Protein AF-A0A0N4YDN3-F1 (afdb_monomer)

Radius of gyration: 25.02 Å; Cα contacts (8 Å, |Δi|>4): 137; chains: 1; bounding box: 64×32×66 Å

pLDDT: mean 78.31, std 15.16, range [30.28, 91.5]

Structure (mmCIF, N/CA/C/O backbone):
data_AF-A0A0N4YDN3-F1
#
_entry.id   AF-A0A0N4YDN3-F1
#
loop_
_atom_site.group_PDB
_atom_site.id
_atom_site.type_symbol
_atom_site.label_atom_id
_atom_site.label_alt_id
_atom_site.label_comp_id
_atom_site.label_asym_id
_atom_site.label_entity_id
_atom_site.label_seq_id
_atom_site.pdbx_PDB_ins_code
_atom_site.Cartn_x
_atom_site.Cartn_y
_atom_site.Cartn_z
_atom_site.occupancy
_atom_site.B_iso_or_equiv
_atom_site.auth_seq_id
_atom_site.auth_comp_id
_atom_site.auth_asym_id
_atom_site.auth_atom_id
_atom_site.pdbx_PDB_model_num
ATOM 1 N N . MET A 1 1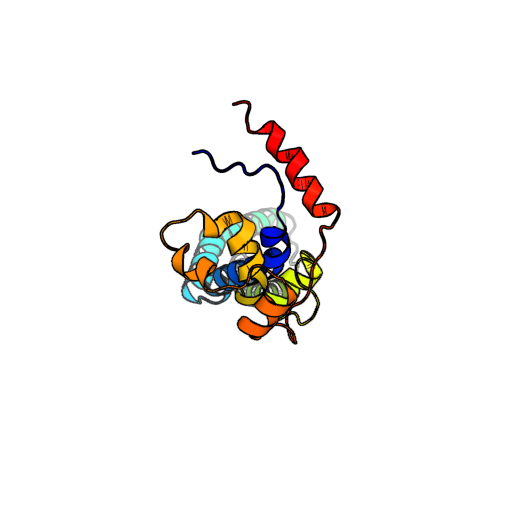 ? -32.026 4.226 1.107 1.00 32.31 1 MET A N 1
ATOM 2 C CA . MET A 1 1 ? -31.581 5.233 2.093 1.00 32.31 1 MET A CA 1
ATOM 3 C C . MET A 1 1 ? -30.186 5.659 1.672 1.00 32.31 1 MET A C 1
ATOM 5 O O . MET A 1 1 ? -29.369 4.766 1.479 1.00 32.31 1 MET A O 1
ATOM 9 N N . PRO A 1 2 ? -29.947 6.945 1.377 1.00 30.28 2 PRO A N 1
ATOM 10 C CA . PRO A 1 2 ? -28.682 7.385 0.807 1.00 30.28 2 PRO A CA 1
ATOM 11 C C . PRO A 1 2 ? -27.597 7.346 1.888 1.00 30.28 2 PRO A C 1
ATOM 13 O O . PRO A 1 2 ? -27.812 7.818 3.004 1.00 30.28 2 PRO A O 1
ATOM 16 N N . PHE A 1 3 ? -26.447 6.757 1.561 1.00 34.41 3 PHE A N 1
ATOM 17 C CA . PHE A 1 3 ? -25.231 6.855 2.361 1.00 34.41 3 PHE A CA 1
ATOM 18 C C . PHE A 1 3 ? -24.834 8.333 2.442 1.00 34.41 3 PHE A C 1
ATOM 20 O O . PHE A 1 3 ? -24.405 8.920 1.453 1.00 34.41 3 PHE A O 1
ATOM 27 N N . SER A 1 4 ? -25.009 8.956 3.605 1.00 31.89 4 SER A N 1
ATOM 28 C CA . SER A 1 4 ? -24.534 10.318 3.837 1.00 31.89 4 SER A CA 1
ATOM 29 C C . SER A 1 4 ? -23.037 10.276 4.129 1.00 31.89 4 SER A C 1
ATOM 31 O O . SER A 1 4 ? -22.624 10.177 5.282 1.00 31.89 4 SER A O 1
ATOM 33 N N . ALA A 1 5 ? -22.218 10.367 3.084 1.00 40.25 5 ALA A N 1
ATOM 34 C CA . ALA A 1 5 ? -20.777 10.603 3.168 1.00 40.25 5 ALA A CA 1
ATOM 35 C C . ALA A 1 5 ? -20.461 12.056 3.606 1.00 40.25 5 ALA A C 1
ATOM 37 O O . ALA A 1 5 ? -19.758 12.776 2.904 1.00 40.25 5 ALA A O 1
ATOM 38 N N . LYS A 1 6 ? -21.034 12.531 4.726 1.00 46.09 6 LYS A N 1
ATOM 39 C CA . LYS A 1 6 ? -20.947 13.948 5.159 1.00 46.09 6 LYS A CA 1
ATOM 40 C C . LYS A 1 6 ? -20.355 14.188 6.552 1.00 46.09 6 LYS A C 1
ATOM 42 O O . LYS A 1 6 ? -20.513 15.270 7.097 1.00 46.09 6 LYS A O 1
ATOM 47 N N . ASN A 1 7 ? -19.659 13.216 7.129 1.00 55.69 7 ASN A N 1
ATOM 48 C CA . ASN A 1 7 ? -18.772 13.462 8.266 1.00 55.69 7 ASN A CA 1
ATOM 49 C C . ASN A 1 7 ? -17.743 12.338 8.323 1.00 55.69 7 ASN A C 1
ATOM 51 O O . ASN A 1 7 ? -18.133 11.169 8.338 1.00 55.69 7 ASN A O 1
ATOM 55 N N . ILE A 1 8 ? -16.452 12.658 8.355 1.00 61.00 8 ILE A N 1
ATOM 56 C CA . ILE A 1 8 ? -15.435 11.650 8.682 1.00 61.00 8 ILE A CA 1
ATOM 57 C C . ILE A 1 8 ? -15.705 11.143 10.101 1.00 61.00 8 ILE A C 1
ATOM 59 O O . ILE A 1 8 ? -15.669 11.915 11.062 1.00 61.00 8 ILE A O 1
ATOM 63 N N . THR A 1 9 ? -16.021 9.852 10.197 1.00 79.31 9 THR A N 1
ATOM 64 C CA . THR A 1 9 ? -16.421 9.179 11.434 1.00 79.31 9 THR A CA 1
ATOM 65 C C . THR A 1 9 ? -15.213 8.553 12.144 1.00 79.31 9 THR A C 1
ATOM 67 O O . THR A 1 9 ? -14.147 8.390 11.534 1.00 79.31 9 THR A O 1
ATOM 70 N N . ASP A 1 10 ? -15.345 8.191 13.423 1.00 82.94 10 ASP A N 1
ATOM 71 C CA . ASP A 1 10 ? -14.230 7.625 14.196 1.00 82.94 10 ASP A CA 1
ATOM 72 C C . ASP A 1 10 ? -13.772 6.277 13.611 1.00 82.94 10 ASP A C 1
ATOM 74 O O . ASP A 1 10 ? -12.580 5.955 13.634 1.00 82.94 10 ASP A O 1
ATOM 78 N N . ALA A 1 11 ? -14.681 5.518 12.988 1.00 82.94 11 ALA A N 1
ATOM 79 C CA . ALA A 1 11 ? -14.355 4.298 12.257 1.00 82.94 11 ALA A CA 1
ATOM 80 C C . ALA A 1 11 ? -13.450 4.564 11.048 1.00 82.94 11 ALA A C 1
ATOM 82 O O . ALA A 1 11 ? -12.515 3.800 10.810 1.00 82.94 11 ALA A O 1
ATOM 83 N N . VAL A 1 12 ? -13.686 5.646 10.296 1.00 83.75 12 VAL A N 1
ATOM 84 C CA . VAL A 1 12 ? -12.855 6.012 9.135 1.00 83.75 12 VAL A CA 1
ATOM 85 C C . VAL A 1 12 ? -11.452 6.411 9.586 1.00 83.75 12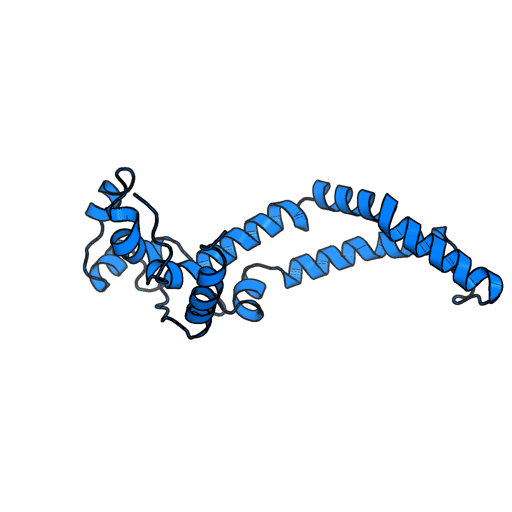 VAL A C 1
ATOM 87 O O . VAL A 1 12 ? -10.471 5.934 9.015 1.00 83.75 12 VAL A O 1
ATOM 90 N N . VAL A 1 13 ? -11.348 7.223 10.643 1.00 86.81 13 VAL A N 1
ATOM 91 C CA . VAL A 1 13 ? -10.051 7.619 11.219 1.00 86.81 13 VAL A CA 1
ATOM 92 C C . VAL A 1 13 ? -9.298 6.400 11.753 1.00 86.81 13 VAL A C 1
ATOM 94 O O . VAL A 1 13 ? -8.093 6.279 11.551 1.00 86.81 13 VAL A O 1
ATOM 97 N N . CYS A 1 14 ? -9.993 5.462 12.396 1.00 87.31 14 CYS A N 1
ATOM 98 C CA . CYS A 1 14 ? -9.371 4.230 12.870 1.00 87.31 14 CYS A CA 1
ATOM 99 C C . CYS A 1 14 ? -8.880 3.349 11.703 1.00 87.31 14 CYS A C 1
ATOM 101 O O . CYS A 1 14 ? -7.782 2.788 11.753 1.00 87.31 14 CYS A O 1
ATOM 103 N N . LEU A 1 15 ? -9.663 3.246 10.625 1.00 89.19 15 LEU A N 1
ATOM 104 C CA . LEU A 1 15 ? -9.372 2.359 9.500 1.00 89.19 15 LEU A CA 1
ATOM 105 C C . LEU A 1 15 ? -8.342 2.888 8.503 1.00 89.19 15 LEU A C 1
ATOM 107 O O . LEU A 1 15 ? -7.880 2.089 7.690 1.00 89.19 15 LEU A O 1
ATOM 111 N N . GLU A 1 16 ? -7.960 4.167 8.544 1.00 88.81 16 GLU A N 1
ATOM 112 C CA . GLU A 1 16 ? -7.105 4.797 7.521 1.00 88.81 16 GLU A CA 1
ATOM 113 C C . GLU A 1 16 ? -5.838 3.976 7.206 1.00 88.81 16 GLU A C 1
ATOM 115 O O . GLU A 1 16 ? -5.507 3.734 6.043 1.00 88.81 16 GLU A O 1
ATOM 120 N N . CYS A 1 17 ? -5.173 3.452 8.242 1.00 89.12 17 CYS A N 1
ATOM 121 C CA . CYS A 1 17 ? -3.961 2.656 8.074 1.00 89.12 17 CYS A CA 1
ATOM 122 C C . CYS A 1 17 ? -4.261 1.266 7.512 1.00 89.12 17 CYS A C 1
ATOM 124 O O . CYS A 1 17 ? -3.584 0.819 6.588 1.00 89.12 17 CYS A O 1
ATOM 126 N N . THR A 1 18 ? -5.309 0.605 8.015 1.00 90.12 18 THR A N 1
ATOM 127 C CA . THR A 1 18 ? -5.763 -0.694 7.497 1.00 90.12 18 THR A CA 1
ATOM 128 C C . THR A 1 18 ? -6.113 -0.584 6.019 1.00 90.12 18 THR A C 1
ATOM 130 O O . THR A 1 18 ? -5.609 -1.357 5.209 1.00 90.12 18 THR A O 1
ATOM 133 N N . ALA A 1 19 ? -6.903 0.424 5.649 1.00 89.12 19 ALA A N 1
ATOM 134 C CA . ALA A 1 19 ? -7.298 0.677 4.273 1.00 89.12 19 ALA A CA 1
ATOM 135 C C . ALA A 1 19 ? -6.080 0.949 3.379 1.00 89.12 19 ALA A C 1
ATOM 137 O O . ALA A 1 19 ? -5.937 0.307 2.339 1.00 89.12 19 ALA A O 1
ATOM 138 N N . CYS A 1 20 ? -5.167 1.831 3.801 1.00 90.00 20 CYS A N 1
ATOM 139 C CA . CYS A 1 20 ? -3.954 2.122 3.037 1.00 90.00 20 CYS A CA 1
ATOM 140 C C . CYS A 1 20 ? -3.092 0.875 2.824 1.00 90.00 20 CYS A C 1
ATOM 142 O O . CYS A 1 20 ? -2.680 0.588 1.696 1.00 90.00 20 CYS A O 1
ATOM 144 N N . MET A 1 21 ? -2.850 0.111 3.890 1.00 89.31 21 MET A N 1
ATOM 145 C CA . MET A 1 21 ? -2.028 -1.094 3.838 1.00 89.31 21 MET A CA 1
ATOM 146 C C . MET A 1 21 ? -2.660 -2.161 2.946 1.00 89.31 21 MET A C 1
ATOM 148 O O . MET A 1 21 ? -1.963 -2.759 2.129 1.00 89.31 21 MET A O 1
ATOM 152 N N . THR A 1 22 ? -3.973 -2.379 3.041 1.00 88.00 22 THR A N 1
ATOM 153 C CA . THR A 1 22 ? -4.689 -3.331 2.181 1.00 88.00 22 THR A CA 1
ATOM 154 C C . THR A 1 22 ? -4.655 -2.904 0.716 1.00 88.00 22 THR A C 1
ATOM 156 O O . THR A 1 22 ? -4.276 -3.709 -0.133 1.00 88.00 22 THR A O 1
ATOM 159 N N . VAL A 1 23 ? -4.994 -1.650 0.404 1.00 86.38 23 VAL A N 1
ATOM 160 C CA . VAL A 1 23 ? -5.007 -1.149 -0.982 1.00 86.38 23 VAL A CA 1
ATOM 161 C C . VAL A 1 23 ? -3.610 -1.204 -1.593 1.00 86.38 23 VAL A C 1
ATOM 163 O O . VAL A 1 23 ? -3.440 -1.714 -2.699 1.00 86.38 23 VAL A O 1
ATOM 166 N N . THR A 1 24 ? -2.594 -0.746 -0.860 1.00 85.69 24 THR A N 1
ATOM 167 C CA . THR A 1 24 ? -1.213 -0.746 -1.358 1.00 85.69 24 THR A CA 1
ATOM 168 C C . THR A 1 24 ? -0.699 -2.172 -1.549 1.00 85.69 24 THR A C 1
ATOM 170 O O . THR A 1 24 ? -0.068 -2.448 -2.564 1.00 85.69 24 THR A O 1
ATOM 173 N N . ASN A 1 25 ? -1.034 -3.109 -0.652 1.00 86.25 25 ASN A N 1
ATOM 174 C CA . ASN A 1 25 ? -0.714 -4.530 -0.834 1.00 86.25 25 ASN A CA 1
ATOM 175 C C . ASN A 1 25 ? -1.348 -5.109 -2.105 1.00 86.25 25 ASN A C 1
ATOM 177 O O . ASN A 1 25 ? -0.678 -5.814 -2.857 1.00 86.25 25 ASN A O 1
ATOM 181 N N . VAL A 1 26 ? -2.620 -4.800 -2.375 1.00 84.44 26 VAL A N 1
ATOM 182 C CA . VAL A 1 26 ? -3.296 -5.255 -3.601 1.00 84.44 26 VAL A CA 1
ATOM 183 C C . VAL A 1 26 ? -2.603 -4.697 -4.842 1.00 84.44 26 VAL A C 1
ATOM 185 O O . VAL A 1 26 ? -2.368 -5.446 -5.786 1.00 84.44 26 VAL A O 1
ATOM 188 N N . ILE A 1 27 ? -2.220 -3.417 -4.838 1.00 81.38 27 ILE A N 1
ATOM 189 C CA . ILE A 1 27 ? -1.481 -2.802 -5.951 1.00 81.38 27 ILE A CA 1
ATOM 190 C C . ILE A 1 27 ? -0.113 -3.469 -6.130 1.00 81.38 27 ILE A C 1
ATOM 192 O O . ILE A 1 27 ? 0.274 -3.790 -7.255 1.00 81.38 27 ILE A O 1
ATOM 196 N N . GLN A 1 28 ? 0.615 -3.718 -5.038 1.00 81.12 28 GLN A N 1
ATOM 197 C CA . GLN A 1 28 ? 1.901 -4.407 -5.112 1.00 81.12 28 GLN A CA 1
ATOM 198 C C . GLN A 1 28 ? 1.757 -5.798 -5.729 1.00 81.12 28 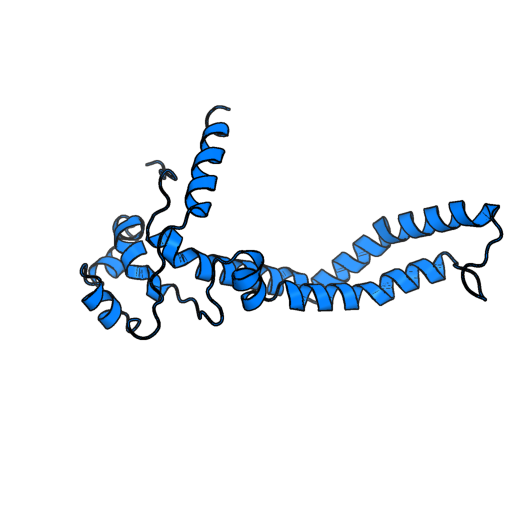GLN A C 1
ATOM 200 O O . GLN A 1 28 ? 2.469 -6.113 -6.678 1.00 81.12 28 GLN A O 1
ATOM 205 N N . HIS A 1 29 ? 0.814 -6.605 -5.245 1.00 81.69 29 HIS A N 1
ATOM 206 C CA . HIS A 1 29 ? 0.610 -7.963 -5.746 1.00 81.69 29 HIS A CA 1
ATOM 207 C C . HIS A 1 29 ? 0.004 -8.020 -7.150 1.00 81.69 29 HIS A C 1
ATOM 209 O O . HIS A 1 29 ? 0.356 -8.909 -7.917 1.00 81.69 29 HIS A O 1
ATOM 215 N N . GLY A 1 30 ? -0.886 -7.091 -7.494 1.00 78.06 30 GLY A N 1
ATOM 216 C CA . GLY A 1 30 ? -1.573 -7.072 -8.785 1.00 78.06 30 GLY A CA 1
ATOM 217 C C . GLY A 1 30 ? -0.769 -6.439 -9.919 1.00 78.06 30 GLY A C 1
ATOM 218 O O . GLY A 1 30 ? -1.134 -6.608 -11.079 1.00 78.06 30 GLY A O 1
ATOM 219 N N . PHE A 1 31 ? 0.296 -5.696 -9.607 1.00 77.62 31 PHE A N 1
ATOM 220 C CA . PHE A 1 31 ? 1.070 -4.974 -10.615 1.00 77.62 31 PHE A CA 1
ATOM 221 C C . PHE A 1 31 ? 2.579 -5.152 -10.462 1.00 77.62 31 PHE A C 1
ATOM 223 O O . PHE A 1 31 ? 3.221 -5.667 -11.368 1.00 77.62 31 PHE A O 1
ATOM 230 N N . LEU A 1 32 ? 3.156 -4.727 -9.334 1.00 79.25 32 LEU A N 1
ATOM 231 C CA . LEU A 1 32 ? 4.617 -4.623 -9.183 1.00 79.25 32 LEU A CA 1
ATOM 232 C C . LEU A 1 32 ? 5.309 -5.976 -8.981 1.00 79.25 32 LEU A C 1
ATOM 234 O O . LEU A 1 32 ? 6.459 -6.139 -9.379 1.00 79.25 32 LEU A O 1
ATOM 238 N N . LEU A 1 33 ? 4.618 -6.931 -8.357 1.00 82.25 33 LEU A N 1
ATOM 239 C CA . LEU A 1 33 ? 5.149 -8.254 -8.026 1.00 82.25 33 LEU A CA 1
ATOM 240 C C . LEU A 1 33 ? 4.692 -9.352 -8.995 1.00 82.25 33 LEU A C 1
ATOM 242 O O . LEU A 1 33 ? 5.235 -10.453 -8.936 1.00 82.25 33 LEU A O 1
ATOM 246 N N . ASP A 1 34 ? 3.720 -9.082 -9.874 1.00 85.69 34 ASP A N 1
ATOM 247 C CA . ASP A 1 34 ? 3.309 -10.040 -10.901 1.00 85.69 34 ASP A CA 1
ATOM 248 C C . ASP A 1 34 ? 4.267 -9.949 -12.104 1.00 85.69 34 ASP A C 1
ATOM 250 O O . ASP A 1 34 ? 4.222 -8.972 -12.863 1.00 85.69 34 ASP A O 1
ATOM 254 N N . PRO A 1 35 ? 5.122 -10.966 -12.330 1.00 83.19 35 PRO A N 1
ATOM 255 C CA . PRO A 1 35 ? 6.102 -10.933 -13.412 1.00 83.19 35 PRO A CA 1
ATOM 256 C C . PRO A 1 35 ? 5.444 -10.840 -14.796 1.00 83.19 35 PRO A C 1
ATOM 258 O O . PRO A 1 35 ? 6.036 -10.285 -15.721 1.00 83.19 35 PRO A O 1
ATOM 261 N N . THR A 1 36 ? 4.216 -11.342 -14.944 1.00 87.00 36 THR A N 1
ATOM 262 C CA . THR A 1 36 ? 3.452 -11.299 -16.195 1.00 87.00 36 THR A CA 1
ATOM 263 C C . THR A 1 36 ? 3.000 -9.878 -16.495 1.00 87.00 36 THR A C 1
ATOM 265 O O . THR A 1 36 ? 3.148 -9.399 -17.620 1.00 87.00 36 THR A O 1
ATOM 268 N N . VAL A 1 37 ? 2.472 -9.180 -15.488 1.00 85.50 37 VAL A N 1
ATOM 269 C CA . VAL A 1 37 ? 2.002 -7.797 -15.638 1.00 85.50 37 VAL A CA 1
ATOM 270 C C . VAL A 1 37 ? 3.179 -6.867 -15.910 1.00 85.50 37 VAL A C 1
ATOM 272 O O . VAL A 1 37 ? 3.124 -6.086 -16.861 1.00 85.50 37 VAL A O 1
ATOM 275 N N . VAL A 1 38 ? 4.278 -7.013 -15.165 1.00 86.38 38 VAL A N 1
ATOM 276 C CA . VAL A 1 38 ? 5.517 -6.251 -15.393 1.00 86.38 38 VAL A CA 1
ATOM 277 C C . VAL A 1 38 ? 6.055 -6.474 -16.812 1.00 86.38 38 VAL A C 1
ATOM 279 O O . VAL A 1 38 ? 6.400 -5.513 -17.503 1.00 86.38 38 VAL A O 1
ATOM 282 N N . ALA A 1 39 ? 6.074 -7.720 -17.297 1.00 88.19 39 ALA A N 1
ATOM 283 C CA . ALA A 1 39 ? 6.509 -8.028 -18.660 1.00 88.19 39 ALA A CA 1
ATOM 284 C C . ALA A 1 39 ? 5.573 -7.440 -19.732 1.00 88.19 39 ALA A C 1
ATOM 286 O O . ALA A 1 39 ? 6.043 -6.923 -20.749 1.00 88.19 39 ALA A O 1
ATOM 287 N N . ASN A 1 40 ? 4.257 -7.467 -19.506 1.00 87.56 40 ASN A N 1
ATOM 288 C CA . ASN A 1 40 ? 3.278 -6.876 -20.422 1.00 87.56 40 ASN A CA 1
ATOM 289 C C . ASN A 1 40 ? 3.435 -5.354 -20.513 1.00 87.56 40 ASN A C 1
ATOM 291 O O . ASN A 1 40 ? 3.404 -4.794 -21.611 1.00 87.56 40 ASN A O 1
ATOM 295 N N . VAL A 1 41 ? 3.664 -4.686 -19.380 1.00 87.00 41 VAL A N 1
ATOM 296 C CA . VAL A 1 41 ? 3.927 -3.242 -19.339 1.00 87.00 41 VAL A CA 1
ATOM 297 C C . VAL A 1 41 ? 5.238 -2.915 -20.045 1.00 87.00 41 VAL A C 1
ATOM 299 O O . VAL A 1 41 ? 5.267 -1.982 -20.844 1.00 87.00 41 VAL A O 1
ATOM 302 N N . LEU A 1 42 ? 6.300 -3.696 -19.824 1.00 89.44 42 LEU A N 1
ATOM 303 C CA . LEU A 1 42 ? 7.552 -3.539 -20.567 1.00 89.44 42 LEU A CA 1
ATOM 304 C C . LEU A 1 42 ? 7.331 -3.681 -22.076 1.00 89.44 42 LEU A C 1
ATOM 306 O O . LEU A 1 42 ? 7.834 -2.866 -22.845 1.00 89.44 42 LEU A O 1
ATOM 310 N N . SER A 1 43 ? 6.559 -4.679 -22.509 1.00 90.62 43 SER A N 1
ATOM 311 C CA . SER A 1 43 ? 6.248 -4.887 -23.927 1.00 90.62 43 SER A CA 1
ATOM 312 C C . SER A 1 43 ? 5.503 -3.687 -24.523 1.00 90.62 43 SER A C 1
ATOM 314 O O . SER A 1 43 ? 5.887 -3.171 -25.577 1.00 90.62 43 SER A O 1
ATOM 316 N N . PHE A 1 44 ? 4.511 -3.161 -23.800 1.00 89.50 44 PHE A N 1
ATOM 317 C CA . PHE A 1 44 ? 3.800 -1.943 -24.183 1.00 89.50 44 PHE A CA 1
ATOM 318 C C . PHE A 1 44 ? 4.739 -0.730 -24.274 1.00 89.50 44 PHE A C 1
ATOM 320 O O . PHE A 1 44 ? 4.795 -0.076 -25.319 1.00 89.50 44 PHE A O 1
ATOM 327 N N . LEU A 1 45 ? 5.530 -0.463 -23.229 1.00 88.50 45 LEU A N 1
ATOM 328 C CA . LEU A 1 45 ? 6.487 0.648 -23.194 1.00 88.50 45 LEU A CA 1
ATOM 329 C C . LEU A 1 45 ? 7.508 0.549 -24.323 1.00 88.50 45 LEU A C 1
ATOM 331 O O . LEU A 1 45 ? 7.782 1.548 -24.983 1.00 88.50 45 LEU A O 1
ATOM 335 N N . ARG A 1 46 ? 8.009 -0.656 -24.594 1.00 89.12 46 ARG A N 1
ATOM 336 C CA . ARG A 1 46 ? 8.940 -0.924 -25.687 1.00 89.12 46 ARG A CA 1
ATOM 337 C C . ARG A 1 46 ? 8.313 -0.617 -27.048 1.00 89.12 46 ARG A C 1
ATOM 339 O O . ARG A 1 46 ? 8.961 0.015 -27.875 1.00 89.12 46 ARG A O 1
ATOM 346 N N . SER A 1 47 ? 7.069 -1.042 -27.272 1.00 85.56 47 SER A N 1
ATOM 347 C CA . SER A 1 47 ? 6.366 -0.855 -28.551 1.00 85.56 47 SER A CA 1
ATOM 348 C C . SER A 1 47 ? 5.936 0.590 -28.823 1.00 85.56 47 SER A C 1
ATOM 350 O O . SER A 1 47 ? 5.818 0.980 -29.979 1.00 85.56 47 SER A O 1
ATOM 352 N N . SER A 1 48 ? 5.722 1.380 -27.768 1.00 86.19 48 SER A N 1
ATOM 353 C CA . SER A 1 48 ? 5.204 2.743 -27.869 1.00 86.19 48 SER A CA 1
ATOM 354 C C . SER A 1 48 ? 6.243 3.769 -27.421 1.00 86.19 48 SER A C 1
ATOM 356 O O . SER A 1 48 ? 6.890 4.411 -28.244 1.00 86.19 48 SER A O 1
ATOM 358 N N . LEU A 1 49 ? 6.417 3.930 -26.106 1.00 86.50 49 LEU A N 1
ATOM 359 C CA . LEU A 1 49 ? 7.201 5.021 -25.530 1.00 86.50 49 LEU A CA 1
ATOM 360 C C . LEU A 1 49 ? 8.680 4.938 -25.922 1.00 86.50 49 LEU A C 1
ATOM 362 O O . LEU A 1 49 ? 9.220 5.903 -26.449 1.00 86.50 49 LEU A O 1
ATOM 366 N N . PHE A 1 50 ? 9.326 3.790 -25.703 1.00 88.38 50 PHE A N 1
ATOM 367 C CA . PHE A 1 50 ? 10.756 3.631 -25.970 1.00 88.38 50 PHE A CA 1
ATOM 368 C C . PHE A 1 50 ? 11.047 3.738 -27.464 1.00 88.38 50 PHE A C 1
ATOM 370 O O . PHE A 1 50 ? 11.975 4.446 -27.839 1.00 88.38 50 PHE A O 1
ATOM 377 N N . HIS A 1 51 ? 10.218 3.116 -28.310 1.00 83.19 51 HIS A N 1
ATOM 378 C CA . HIS A 1 51 ? 10.333 3.237 -29.761 1.00 83.19 51 HIS A CA 1
ATOM 379 C C . HIS A 1 51 ? 10.312 4.704 -30.208 1.00 83.19 51 HIS A C 1
ATOM 381 O O . HIS A 1 51 ? 11.250 5.156 -30.865 1.00 83.19 51 HIS A O 1
ATOM 387 N N . ASN A 1 52 ? 9.291 5.458 -29.791 1.00 83.19 52 ASN A N 1
ATOM 388 C CA . ASN A 1 52 ? 9.137 6.860 -30.171 1.00 83.19 52 ASN A CA 1
ATOM 389 C C . ASN A 1 52 ? 10.285 7.721 -29.629 1.00 83.19 52 ASN A C 1
ATOM 391 O O . ASN A 1 52 ? 10.878 8.496 -30.373 1.00 83.19 52 ASN A O 1
ATOM 395 N N . THR A 1 53 ? 10.649 7.557 -28.354 1.00 84.25 53 THR A N 1
ATOM 396 C CA . THR A 1 53 ? 11.753 8.307 -27.741 1.00 84.25 53 THR A CA 1
ATOM 397 C C . THR A 1 53 ? 13.088 8.020 -28.428 1.00 84.25 53 THR A C 1
ATOM 399 O O . THR A 1 53 ? 13.833 8.951 -28.726 1.00 84.25 53 THR A O 1
ATOM 402 N N . CYS A 1 54 ? 13.396 6.754 -28.714 1.00 83.69 54 CYS A N 1
ATOM 403 C CA . CYS A 1 54 ? 14.643 6.385 -29.377 1.00 83.69 54 CYS A CA 1
ATOM 404 C C . CYS A 1 54 ? 14.677 6.826 -30.846 1.00 83.69 54 CYS A C 1
ATOM 406 O O . CYS A 1 54 ? 15.735 7.234 -31.324 1.00 83.69 54 CYS A O 1
ATOM 408 N N . ALA A 1 55 ? 13.544 6.793 -31.555 1.00 83.62 55 ALA A N 1
ATOM 409 C CA . ALA A 1 55 ? 13.446 7.294 -32.926 1.00 83.62 55 ALA A CA 1
ATOM 410 C C . ALA A 1 55 ? 13.675 8.815 -32.997 1.00 83.62 55 ALA A C 1
ATOM 412 O O . ALA A 1 55 ? 14.488 9.274 -33.799 1.00 83.62 55 ALA A O 1
ATOM 413 N N . GLU A 1 56 ? 13.029 9.581 -32.113 1.00 80.44 56 GLU A N 1
ATOM 414 C CA . GLU A 1 56 ? 13.216 11.034 -32.002 1.00 80.44 56 GLU A CA 1
ATOM 415 C C . GLU A 1 56 ? 14.663 11.394 -31.650 1.00 80.44 56 GLU A C 1
ATOM 417 O O . GLU A 1 56 ? 15.277 12.242 -32.298 1.00 80.44 56 GLU A O 1
ATOM 422 N N . LEU A 1 57 ? 15.260 10.700 -30.675 1.00 77.44 57 LEU A N 1
ATOM 423 C CA . LEU A 1 57 ? 16.668 10.899 -30.335 1.00 77.44 57 LEU A CA 1
ATOM 424 C C . LEU A 1 57 ? 17.565 10.639 -31.553 1.00 77.44 57 LEU A C 1
ATOM 426 O O . LEU A 1 57 ? 18.418 11.468 -31.866 1.00 77.44 57 LEU A O 1
ATOM 430 N N . CYS A 1 58 ? 17.358 9.554 -32.302 1.00 73.94 58 CYS A N 1
ATOM 431 C CA . CYS A 1 58 ? 18.146 9.308 -33.511 1.00 73.94 58 CYS A CA 1
ATOM 432 C C . CYS A 1 58 ? 18.063 10.460 -34.524 1.00 73.94 58 CYS A C 1
ATOM 434 O O . CYS A 1 58 ? 19.105 10.858 -35.046 1.00 73.94 58 CYS A O 1
ATOM 436 N N . LEU A 1 59 ? 16.876 11.027 -34.761 1.00 71.00 59 LEU A N 1
ATOM 437 C CA . LEU A 1 59 ? 16.689 12.146 -35.693 1.00 71.00 59 LEU A CA 1
ATOM 438 C C . LEU A 1 59 ? 17.346 13.444 -35.208 1.00 71.00 59 LEU A C 1
ATOM 440 O O . LEU A 1 59 ? 17.929 14.170 -36.012 1.00 71.00 59 LEU A O 1
ATOM 444 N N . VAL A 1 60 ? 17.291 13.729 -33.905 1.00 71.62 60 VAL A N 1
ATOM 445 C CA . VAL A 1 60 ? 17.901 14.933 -33.313 1.00 71.62 60 VAL A CA 1
ATOM 446 C C . VAL A 1 60 ? 19.429 14.879 -33.369 1.00 71.62 60 VAL A C 1
ATOM 448 O O . VAL A 1 60 ? 20.079 15.895 -33.625 1.00 71.62 60 VAL A O 1
ATOM 451 N N . TRP A 1 61 ? 20.019 13.702 -33.153 1.00 66.06 61 TRP A N 1
ATOM 452 C CA . TRP A 1 61 ? 21.475 13.547 -33.074 1.00 66.06 61 TRP A CA 1
ATOM 453 C C . TRP A 1 61 ? 22.141 13.255 -34.430 1.00 66.06 61 TRP A C 1
ATOM 455 O O . TRP A 1 61 ? 23.323 13.568 -34.595 1.00 66.06 61 TRP A O 1
ATOM 465 N N . GLN A 1 62 ? 21.399 12.744 -35.423 1.00 62.75 62 GLN A N 1
ATOM 466 C CA . GLN A 1 62 ? 21.876 12.539 -36.801 1.00 62.75 62 GLN A CA 1
ATOM 467 C C . GLN A 1 62 ? 22.554 13.773 -37.436 1.00 62.75 62 GLN A C 1
ATOM 469 O O . GLN A 1 62 ? 23.648 13.625 -37.981 1.00 62.75 62 GLN A O 1
ATOM 474 N N . PRO A 1 63 ? 21.971 14.988 -37.379 1.00 60.56 63 PRO A N 1
ATOM 475 C CA . PRO A 1 63 ? 22.572 16.175 -37.987 1.00 60.56 63 PRO A CA 1
ATOM 476 C C . PRO A 1 63 ? 23.761 16.741 -37.198 1.00 60.56 63 PRO A C 1
ATOM 478 O O . PRO A 1 63 ? 24.523 17.537 -37.743 1.00 60.56 63 PRO A O 1
ATOM 481 N N . LEU A 1 64 ? 23.940 16.349 -35.932 1.00 61.31 64 LEU A N 1
ATOM 482 C CA . LEU A 1 64 ? 24.993 16.885 -35.066 1.00 61.31 64 LEU A CA 1
ATOM 483 C C . LEU A 1 64 ? 26.317 16.112 -35.164 1.00 61.31 64 LEU A C 1
ATOM 485 O O . LEU A 1 64 ? 27.324 16.595 -34.654 1.00 61.31 64 LEU A O 1
ATOM 489 N N . ASN A 1 65 ? 26.341 14.938 -35.813 1.00 56.91 65 ASN A N 1
ATOM 490 C CA . ASN A 1 65 ? 27.529 14.080 -35.965 1.00 56.91 65 ASN A CA 1
ATOM 491 C C . ASN A 1 65 ? 28.269 13.803 -34.630 1.00 56.91 65 ASN A C 1
ATOM 493 O O . ASN A 1 65 ? 29.475 13.558 -34.601 1.00 56.91 65 ASN A O 1
ATOM 497 N N . LEU A 1 66 ? 27.545 13.882 -33.507 1.00 55.97 66 LEU A N 1
ATOM 498 C CA . LEU A 1 66 ? 28.071 13.731 -32.154 1.00 55.97 66 LEU A CA 1
ATOM 499 C C . LEU A 1 66 ? 27.882 12.288 -31.689 1.00 55.97 66 LEU A C 1
ATOM 501 O O . LEU A 1 66 ? 26.767 11.826 -31.454 1.00 55.97 66 LEU A O 1
ATOM 505 N N . THR A 1 67 ? 28.987 11.578 -31.487 1.00 55.25 67 THR A N 1
ATOM 506 C CA . THR A 1 67 ? 28.995 10.282 -30.808 1.00 55.25 67 THR A CA 1
ATOM 507 C C . THR A 1 67 ? 29.062 10.523 -29.299 1.00 55.25 67 THR A C 1
ATOM 509 O O . THR A 1 67 ? 30.143 10.646 -28.730 1.00 55.25 67 THR A O 1
ATOM 512 N N . LEU A 1 68 ? 27.905 10.616 -28.637 1.00 49.66 68 LEU A N 1
ATOM 513 C CA . LEU A 1 68 ? 27.796 10.830 -27.179 1.00 49.66 68 LEU A CA 1
ATOM 514 C C . LEU A 1 68 ? 28.465 9.720 -26.334 1.00 49.66 68 LEU A C 1
ATOM 516 O O . LEU A 1 68 ? 28.721 9.903 -25.150 1.00 49.66 68 LEU A O 1
ATOM 520 N N . PHE A 1 69 ? 28.804 8.596 -26.969 1.00 50.19 69 PHE A N 1
ATOM 521 C CA . PHE A 1 69 ? 29.610 7.494 -26.447 1.00 50.19 69 PHE A CA 1
ATOM 522 C C . PHE A 1 69 ? 30.590 7.040 -27.540 1.00 50.19 69 PHE A C 1
ATOM 524 O O . PHE A 1 69 ? 30.269 7.211 -28.716 1.00 50.19 69 PHE A O 1
ATOM 531 N N . PRO A 1 70 ? 31.740 6.421 -27.211 1.00 46.88 70 PRO A N 1
ATOM 532 C CA . PRO A 1 70 ? 32.782 6.057 -28.183 1.00 46.88 70 PRO A CA 1
ATOM 533 C C . PRO A 1 70 ? 32.334 5.136 -29.341 1.00 46.88 70 PRO A C 1
ATOM 535 O O . PRO A 1 70 ? 33.084 4.983 -30.295 1.00 46.88 70 PRO A O 1
ATOM 538 N N . ASN A 1 71 ? 31.110 4.584 -29.299 1.00 53.00 71 ASN A N 1
ATOM 539 C CA . ASN A 1 71 ? 30.490 3.778 -30.363 1.00 53.00 71 ASN A CA 1
ATOM 540 C C . ASN A 1 71 ? 29.163 4.354 -30.917 1.00 53.00 71 ASN A C 1
ATOM 542 O O . ASN A 1 71 ? 28.464 3.668 -31.657 1.00 53.00 71 ASN A O 1
ATOM 546 N N . GLY A 1 72 ? 28.806 5.599 -30.577 1.00 55.25 72 GLY A N 1
ATOM 547 C CA . GLY A 1 72 ? 27.546 6.237 -30.981 1.00 55.25 72 GLY A CA 1
ATOM 548 C C . GLY A 1 72 ? 26.312 5.682 -30.254 1.00 55.25 72 GLY A C 1
ATOM 549 O O . GLY A 1 72 ? 26.241 4.510 -29.898 1.00 55.25 72 GLY A O 1
ATOM 550 N N . PHE A 1 73 ? 25.321 6.537 -29.998 1.00 67.38 73 PHE A N 1
ATOM 551 C CA . PHE A 1 73 ? 24.033 6.109 -29.448 1.00 67.38 73 PHE A CA 1
ATOM 552 C C . PHE A 1 73 ? 23.141 5.670 -30.618 1.00 67.38 73 PHE A C 1
ATOM 554 O O . PHE A 1 73 ? 22.551 6.502 -31.305 1.00 67.38 73 PHE A O 1
ATOM 561 N N . THR A 1 74 ? 23.127 4.370 -30.920 1.00 75.56 74 THR A N 1
ATOM 562 C CA . THR A 1 74 ? 22.277 3.800 -31.976 1.00 75.56 74 THR A CA 1
ATOM 563 C C . THR A 1 74 ? 20.851 3.602 -31.465 1.00 75.56 74 THR A C 1
ATOM 565 O O . THR A 1 74 ? 20.632 3.491 -30.258 1.00 75.56 74 THR A O 1
ATOM 568 N N . TYR A 1 75 ? 19.878 3.513 -32.376 1.00 78.69 75 TYR A N 1
ATOM 569 C CA . TYR A 1 75 ? 18.497 3.170 -32.022 1.00 78.69 75 TYR A CA 1
ATOM 570 C C . TYR A 1 75 ? 18.440 1.886 -31.173 1.00 78.69 75 TYR A C 1
ATOM 572 O O . TYR A 1 75 ? 17.823 1.873 -30.111 1.00 78.69 75 TYR A O 1
ATOM 580 N N . ASP A 1 76 ? 19.165 0.839 -31.580 1.00 81.12 76 ASP A N 1
ATOM 581 C CA . ASP A 1 76 ? 19.229 -0.422 -30.833 1.00 81.12 76 ASP A CA 1
ATOM 582 C C . ASP A 1 76 ? 19.905 -0.256 -29.466 1.00 81.12 76 ASP A C 1
ATOM 584 O O . ASP A 1 76 ? 19.445 -0.823 -28.478 1.00 81.12 76 ASP A O 1
ATOM 588 N N . GLY A 1 77 ? 20.958 0.564 -29.377 1.00 79.62 77 GLY A N 1
ATOM 589 C CA . GLY A 1 77 ? 21.605 0.901 -28.109 1.00 79.62 77 GLY A CA 1
ATOM 590 C C . GLY A 1 77 ? 20.653 1.608 -27.141 1.00 79.62 77 GLY A C 1
ATOM 591 O O . GLY A 1 77 ? 20.609 1.258 -25.965 1.00 79.62 77 GLY A O 1
ATOM 592 N N . CYS A 1 78 ? 19.841 2.540 -27.644 1.00 83.19 78 CYS A N 1
ATOM 593 C CA . CYS A 1 78 ? 18.796 3.222 -26.880 1.00 83.19 78 CYS A CA 1
ATOM 594 C C . CYS A 1 78 ? 17.711 2.256 -26.394 1.00 83.19 78 CYS A C 1
ATOM 596 O O . CYS A 1 78 ? 17.376 2.233 -25.208 1.00 83.19 78 CYS A O 1
ATOM 598 N N . MET A 1 79 ? 17.190 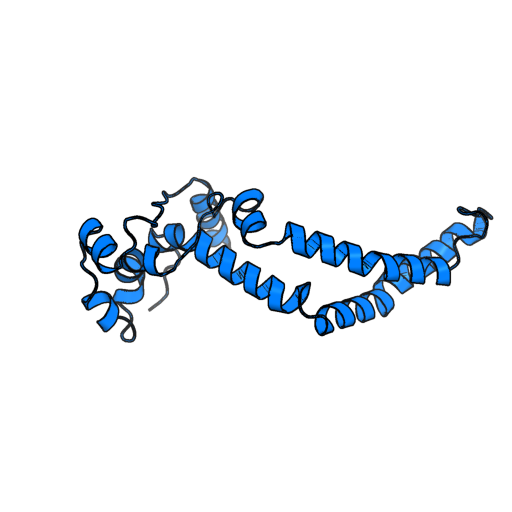1.426 -27.301 1.00 86.56 79 MET A N 1
ATOM 599 C CA . MET A 1 79 ? 16.144 0.453 -26.990 1.00 86.56 79 MET A CA 1
ATOM 600 C C . MET A 1 79 ? 16.610 -0.564 -25.950 1.00 86.56 79 MET A C 1
ATOM 602 O O . MET A 1 79 ? 15.860 -0.868 -25.019 1.00 86.56 79 MET A O 1
ATOM 606 N N . ASN A 1 80 ? 17.842 -1.059 -26.081 1.00 87.06 80 ASN A N 1
ATOM 607 C CA . ASN A 1 80 ? 18.437 -1.978 -25.116 1.00 87.06 80 ASN A CA 1
ATOM 608 C C . ASN A 1 80 ? 18.656 -1.282 -23.771 1.00 87.06 80 ASN A C 1
ATOM 610 O O . ASN A 1 80 ? 18.197 -1.791 -22.760 1.00 87.06 80 ASN A O 1
ATOM 614 N N . TYR A 1 81 ? 19.220 -0.071 -23.755 1.00 86.44 81 TYR A N 1
ATOM 615 C CA . TYR A 1 81 ? 19.420 0.698 -22.524 1.00 86.44 81 TYR A CA 1
ATOM 616 C C . TYR A 1 81 ? 18.117 0.9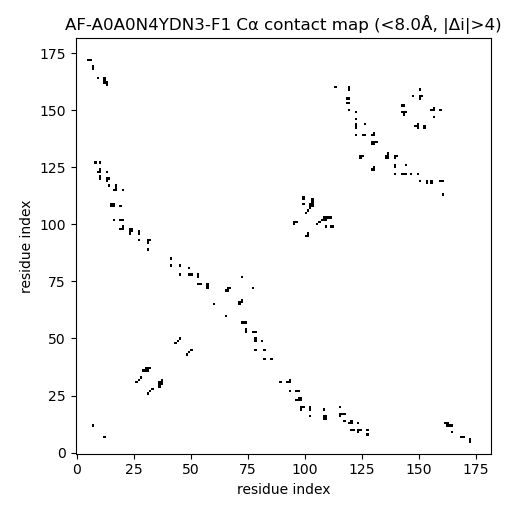36 -21.739 1.00 86.44 81 TYR A C 1
ATOM 618 O O . TYR A 1 81 ? 18.067 0.692 -20.533 1.00 86.44 81 TYR A O 1
ATOM 626 N N . LEU A 1 82 ? 17.044 1.373 -22.410 1.00 86.38 82 LEU A N 1
ATOM 627 C CA . LEU A 1 82 ? 15.741 1.595 -21.766 1.00 86.38 82 LEU A CA 1
ATOM 628 C C . LEU A 1 82 ? 15.102 0.285 -21.281 1.00 86.38 82 LEU A C 1
ATOM 630 O O . LEU A 1 82 ? 14.496 0.253 -20.209 1.00 86.38 82 LEU A O 1
ATOM 634 N N . THR A 1 83 ? 15.265 -0.797 -22.048 1.00 88.50 83 THR A N 1
ATOM 635 C CA . THR A 1 83 ? 14.785 -2.133 -21.666 1.00 88.50 83 THR A CA 1
ATOM 636 C C . THR A 1 83 ? 15.542 -2.661 -20.444 1.00 88.50 83 THR A C 1
ATOM 638 O O . THR A 1 83 ? 14.913 -3.154 -19.510 1.00 88.50 83 THR A O 1
ATOM 641 N N . ASP A 1 84 ? 16.864 -2.502 -20.409 1.00 90.12 84 ASP A N 1
ATOM 642 C CA . ASP A 1 84 ? 17.739 -3.009 -19.347 1.00 90.12 84 ASP A CA 1
ATOM 643 C C . ASP A 1 84 ? 17.572 -2.237 -18.030 1.00 90.12 84 ASP A C 1
ATOM 645 O O . ASP A 1 84 ? 17.747 -2.794 -16.946 1.00 90.12 84 ASP A O 1
ATOM 649 N N . ILE A 1 85 ? 17.202 -0.954 -18.095 1.00 88.94 85 ILE A N 1
ATOM 650 C CA . ILE A 1 85 ? 16.940 -0.137 -16.901 1.00 88.94 85 ILE A CA 1
ATOM 651 C C . ILE A 1 85 ? 15.569 -0.417 -16.286 1.00 88.94 85 ILE A C 1
ATOM 653 O O . ILE A 1 85 ? 15.405 -0.259 -15.074 1.00 88.94 85 ILE A O 1
ATOM 657 N N . TYR A 1 86 ? 14.585 -0.837 -17.079 1.00 89.38 86 TYR A N 1
ATOM 658 C CA . TYR A 1 86 ? 13.211 -1.001 -16.609 1.00 89.38 86 TYR A CA 1
ATOM 659 C C . TYR A 1 86 ? 13.066 -1.909 -15.364 1.00 89.38 86 TYR A C 1
ATOM 661 O O . TYR A 1 86 ? 12.404 -1.483 -14.413 1.00 89.38 86 TYR A O 1
ATOM 669 N N . PRO A 1 87 ? 13.724 -3.085 -15.268 1.00 88.38 87 PRO A N 1
ATOM 670 C CA . PRO A 1 87 ? 13.686 -3.905 -14.055 1.00 88.38 87 PRO A CA 1
ATOM 671 C C . PRO A 1 87 ? 14.188 -3.174 -12.803 1.00 88.38 87 PRO A C 1
ATOM 673 O O . PRO A 1 87 ? 13.611 -3.334 -11.729 1.00 88.38 87 PRO A O 1
ATOM 676 N N . ASN A 1 88 ? 15.214 -2.325 -12.932 1.00 88.94 88 ASN A N 1
ATOM 677 C CA . ASN A 1 88 ? 15.732 -1.535 -11.811 1.00 88.94 88 ASN A CA 1
ATOM 678 C C . ASN A 1 88 ? 14.707 -0.496 -11.343 1.00 88.94 88 ASN A C 1
ATOM 680 O O . ASN A 1 88 ? 14.534 -0.299 -10.142 1.00 88.94 88 ASN A O 1
ATOM 684 N N . VAL A 1 89 ? 13.994 0.141 -12.279 1.00 86.88 89 VAL A N 1
ATOM 685 C CA . VAL A 1 89 ? 12.916 1.087 -11.952 1.00 86.88 89 VAL A CA 1
ATOM 686 C C . VAL A 1 89 ? 11.789 0.381 -11.201 1.00 86.88 89 VAL A C 1
ATOM 688 O O . VAL A 1 89 ? 11.330 0.894 -10.183 1.00 86.88 89 VAL A O 1
ATOM 691 N N . ILE A 1 90 ? 11.383 -0.811 -11.647 1.00 88.06 90 ILE A N 1
ATOM 692 C CA . ILE A 1 90 ? 10.357 -1.611 -10.962 1.00 88.06 90 ILE A CA 1
ATOM 693 C C . ILE A 1 90 ? 10.823 -2.044 -9.570 1.00 88.06 90 ILE A C 1
ATOM 695 O O . ILE A 1 90 ? 10.050 -1.952 -8.616 1.00 88.06 90 ILE A O 1
ATOM 699 N N . ALA A 1 91 ? 12.087 -2.444 -9.412 1.00 85.62 91 ALA A N 1
ATOM 700 C CA . ALA A 1 91 ? 12.646 -2.793 -8.108 1.00 85.62 91 ALA A CA 1
ATOM 701 C C . ALA A 1 91 ? 12.625 -1.599 -7.134 1.00 85.62 91 ALA A C 1
ATOM 703 O O . ALA A 1 91 ? 12.169 -1.733 -5.997 1.00 85.62 91 ALA A O 1
ATOM 704 N N . ILE A 1 92 ? 13.033 -0.411 -7.592 1.00 86.06 92 ILE A N 1
ATOM 705 C CA . ILE A 1 92 ? 12.978 0.824 -6.794 1.00 86.06 92 ILE A CA 1
ATOM 706 C C . ILE A 1 92 ? 11.529 1.188 -6.452 1.00 86.06 92 ILE A C 1
ATOM 708 O O . ILE A 1 92 ? 11.230 1.511 -5.303 1.00 86.06 92 ILE A O 1
ATOM 712 N N . ALA A 1 93 ? 10.615 1.114 -7.422 1.00 84.00 93 ALA A N 1
ATOM 713 C CA . ALA A 1 93 ? 9.200 1.388 -7.195 1.00 84.00 93 ALA A CA 1
ATOM 714 C C . ALA A 1 93 ? 8.600 0.420 -6.165 1.00 84.00 93 ALA A C 1
ATOM 716 O O . ALA A 1 93 ? 7.850 0.848 -5.295 1.00 84.00 93 ALA A O 1
ATOM 717 N N . THR A 1 94 ? 8.980 -0.858 -6.206 1.00 84.88 94 THR A N 1
ATOM 718 C CA . THR A 1 94 ? 8.538 -1.882 -5.245 1.00 84.88 94 THR A CA 1
ATOM 719 C C . THR A 1 94 ? 9.012 -1.576 -3.820 1.00 84.88 94 THR A C 1
ATOM 721 O O . THR A 1 94 ? 8.254 -1.742 -2.866 1.00 84.88 94 THR A O 1
ATOM 724 N N . GLU A 1 95 ? 10.242 -1.083 -3.663 1.00 84.81 95 GLU A N 1
ATOM 725 C CA . GLU A 1 95 ? 10.793 -0.635 -2.375 1.00 84.81 95 GLU A CA 1
ATOM 726 C C . GLU A 1 95 ? 10.097 0.630 -1.844 1.00 84.81 95 GLU A C 1
ATOM 728 O O . GLU A 1 95 ? 9.747 0.704 -0.664 1.00 84.81 95 GLU A O 1
ATOM 733 N N . ILE A 1 96 ? 9.890 1.635 -2.701 1.00 83.44 96 ILE A N 1
ATOM 734 C CA . ILE A 1 96 ? 9.267 2.914 -2.320 1.00 83.44 96 ILE A CA 1
ATOM 735 C C . ILE A 1 96 ? 7.790 2.719 -1.980 1.00 83.44 96 ILE A C 1
ATOM 737 O O . ILE A 1 96 ? 7.319 3.220 -0.960 1.00 83.44 96 ILE A O 1
ATOM 741 N N . LEU A 1 97 ? 7.076 1.960 -2.810 1.00 82.31 97 LEU A N 1
ATOM 742 C CA . LEU A 1 97 ? 5.654 1.670 -2.649 1.00 82.31 97 LEU A CA 1
ATOM 743 C C . LEU A 1 97 ? 5.400 0.509 -1.685 1.00 82.31 97 LEU A C 1
ATOM 745 O O . LEU A 1 97 ? 4.282 -0.001 -1.643 1.00 82.31 97 LEU A O 1
ATOM 749 N N . ARG A 1 98 ? 6.406 0.078 -0.906 1.00 86.44 98 ARG A N 1
ATOM 750 C CA . ARG A 1 98 ? 6.188 -0.877 0.184 1.00 86.44 98 ARG A CA 1
ATOM 751 C C . ARG A 1 98 ? 5.122 -0.297 1.119 1.00 86.44 98 ARG A C 1
ATOM 753 O O . ARG A 1 98 ? 5.354 0.793 1.644 1.00 86.44 98 ARG A O 1
ATOM 760 N N . PRO A 1 99 ? 3.997 -0.996 1.358 1.00 85.75 99 PRO A N 1
ATOM 761 C CA . PRO A 1 99 ? 2.851 -0.475 2.093 1.00 85.75 99 PRO A CA 1
ATOM 762 C C . PRO A 1 99 ? 3.246 0.176 3.413 1.00 85.75 99 PRO A C 1
ATOM 764 O O . PRO A 1 99 ? 2.880 1.317 3.671 1.00 85.75 99 PRO A O 1
ATOM 767 N N . GLU A 1 100 ? 4.089 -0.501 4.195 1.00 85.19 100 GLU A N 1
ATOM 768 C CA . GLU A 1 100 ? 4.561 -0.014 5.494 1.00 85.19 100 GLU A CA 1
ATOM 769 C C . GLU A 1 100 ? 5.249 1.348 5.385 1.00 85.19 100 GLU A C 1
ATOM 771 O O . GLU A 1 100 ? 5.015 2.236 6.202 1.00 85.19 100 GLU A O 1
ATOM 776 N N . ARG A 1 101 ? 6.081 1.535 4.354 1.00 86.56 101 ARG A N 1
ATOM 777 C CA . ARG A 1 101 ? 6.825 2.772 4.116 1.00 86.56 101 ARG A CA 1
ATOM 778 C C . ARG A 1 101 ? 5.922 3.850 3.531 1.00 86.56 101 ARG A C 1
ATOM 780 O O . ARG A 1 101 ? 5.926 4.973 4.021 1.00 86.56 101 ARG A O 1
ATOM 787 N N . PHE A 1 102 ? 5.141 3.513 2.512 1.00 88.56 102 PHE A N 1
ATOM 788 C CA . PHE A 1 102 ? 4.277 4.456 1.810 1.00 88.56 102 PHE A CA 1
ATOM 789 C C . PHE A 1 102 ? 3.175 5.007 2.726 1.00 88.56 102 PHE A C 1
ATOM 791 O O . PHE A 1 102 ? 3.018 6.221 2.868 1.00 88.56 102 PHE A O 1
ATOM 798 N N . CYS A 1 103 ? 2.462 4.128 3.431 1.00 88.62 103 CYS A N 1
ATOM 799 C CA . CYS A 1 103 ? 1.363 4.522 4.308 1.00 88.62 103 CYS A CA 1
ATOM 800 C C . CYS A 1 103 ? 1.831 5.307 5.545 1.00 88.62 103 CYS A C 1
ATOM 802 O O . CYS A 1 103 ? 1.078 6.143 6.051 1.00 88.62 103 CYS A O 1
ATOM 804 N N . SER A 1 104 ? 3.060 5.076 6.024 1.00 88.31 104 SER A N 1
ATOM 805 C CA . SER A 1 104 ? 3.609 5.784 7.191 1.00 88.31 104 SER A CA 1
ATOM 806 C C . SER A 1 104 ? 4.376 7.064 6.849 1.00 88.31 104 SER A C 1
ATOM 808 O O . SER A 1 104 ? 4.211 8.070 7.538 1.00 88.31 104 SER A O 1
ATOM 810 N N . LEU A 1 105 ? 5.198 7.069 5.795 1.00 86.81 105 LEU A N 1
ATOM 811 C CA . LEU A 1 105 ? 6.066 8.205 5.465 1.00 86.81 105 LEU A CA 1
ATOM 812 C C . LEU A 1 105 ? 5.425 9.180 4.478 1.00 86.81 105 LEU A C 1
ATOM 814 O O . LEU A 1 105 ? 5.507 10.391 4.693 1.00 86.81 105 LEU A O 1
ATOM 818 N N . GLU A 1 106 ? 4.781 8.663 3.430 1.00 87.44 106 GLU A N 1
ATOM 819 C CA . GLU A 1 106 ? 4.215 9.493 2.361 1.00 87.44 106 GLU A CA 1
ATOM 820 C C . GLU A 1 106 ? 2.826 10.003 2.750 1.00 87.44 106 GLU A C 1
ATOM 822 O O . GLU A 1 106 ? 2.595 11.212 2.809 1.00 87.44 106 GLU A O 1
ATOM 827 N N . LEU A 1 107 ? 1.910 9.088 3.088 1.00 84.50 107 LEU A N 1
ATOM 828 C CA . LEU A 1 107 ? 0.539 9.451 3.464 1.00 84.50 107 LEU A CA 1
ATOM 829 C C . LEU A 1 107 ? 0.393 9.828 4.941 1.00 84.50 107 LEU A C 1
ATOM 831 O O . LEU A 1 107 ? -0.481 10.623 5.284 1.00 84.50 107 LEU A O 1
ATOM 835 N N . LYS A 1 108 ? 1.258 9.302 5.819 1.00 86.69 108 LYS A N 1
ATOM 836 C CA . LYS A 1 108 ? 1.205 9.513 7.282 1.00 86.69 108 LYS A CA 1
ATOM 837 C C . LYS A 1 108 ? -0.124 9.089 7.922 1.00 86.69 108 LYS A C 1
ATOM 839 O O . LYS A 1 108 ? -0.524 9.637 8.954 1.00 86.69 108 LYS A O 1
ATOM 844 N N . TRP A 1 109 ? -0.790 8.119 7.299 1.00 87.44 109 TRP A N 1
ATOM 845 C CA . TRP A 1 109 ? -2.019 7.486 7.789 1.00 87.44 109 TRP A CA 1
ATOM 846 C C . TRP A 1 109 ? -1.700 6.350 8.771 1.00 87.44 109 TRP A C 1
ATOM 848 O O . TRP A 1 109 ? -2.486 6.047 9.664 1.00 87.44 109 TRP A O 1
ATOM 858 N N . CYS A 1 110 ? -0.521 5.737 8.648 1.00 87.56 110 CYS A N 1
ATOM 859 C CA . CYS A 1 110 ? 0.006 4.782 9.621 1.00 87.56 110 CYS A CA 1
ATOM 860 C C . CYS A 1 110 ? 1.081 5.425 10.502 1.00 87.56 110 CYS A C 1
ATOM 862 O O . CYS A 1 110 ? 1.885 6.232 10.028 1.00 87.56 110 CYS A O 1
ATOM 864 N N . GLU A 1 111 ? 1.153 5.024 11.767 1.00 85.69 111 GLU A N 1
ATOM 865 C CA . GLU A 1 111 ? 2.355 5.236 12.575 1.00 85.69 111 GLU A CA 1
ATOM 866 C C . GLU A 1 111 ? 3.484 4.293 12.125 1.00 85.69 111 GLU A C 1
ATOM 868 O O . GLU A 1 111 ? 3.258 3.255 11.495 1.00 85.69 111 GLU A O 1
ATOM 873 N N . LEU A 1 112 ? 4.731 4.647 12.449 1.00 81.81 112 LEU A N 1
ATOM 874 C CA . LEU A 1 112 ? 5.874 3.771 12.191 1.00 81.81 112 LEU A CA 1
ATOM 875 C C . LEU A 1 112 ? 5.714 2.461 12.980 1.00 81.81 112 LEU A C 1
ATOM 877 O O . LEU A 1 112 ? 5.553 2.488 14.199 1.00 81.81 112 LEU A O 1
ATOM 881 N N . ASN A 1 113 ? 5.813 1.325 12.282 1.00 78.25 113 ASN A N 1
ATOM 882 C CA . ASN A 1 113 ? 5.625 -0.032 12.818 1.00 78.25 113 ASN A CA 1
ATOM 883 C C . ASN A 1 113 ? 4.208 -0.328 13.346 1.00 78.25 113 ASN A C 1
ATOM 885 O O . ASN A 1 113 ? 4.031 -1.225 14.173 1.00 78.25 113 ASN A O 1
ATOM 889 N N . GLU A 1 114 ? 3.196 0.411 12.891 1.00 81.81 114 GLU A N 1
ATOM 890 C CA . GLU A 1 114 ? 1.803 0.051 13.141 1.00 81.81 114 GLU A CA 1
ATOM 891 C C . GLU A 1 114 ? 1.444 -1.237 12.383 1.00 81.81 114 GLU A C 1
ATOM 893 O O . GLU A 1 114 ? 1.700 -1.357 11.185 1.00 81.81 114 GLU A O 1
ATOM 898 N N . THR A 1 115 ? 0.836 -2.201 13.075 1.00 82.50 115 THR A N 1
ATOM 899 C CA . THR A 1 115 ? 0.294 -3.426 12.478 1.00 82.50 115 THR A CA 1
ATOM 900 C C . THR A 1 115 ? -1.229 -3.319 12.414 1.00 82.50 115 THR A C 1
ATOM 902 O O . THR A 1 115 ? -1.913 -3.699 13.369 1.00 82.50 115 THR A O 1
ATOM 905 N N . PRO A 1 116 ? -1.792 -2.763 11.324 1.00 81.44 116 PRO A N 1
ATOM 906 C CA . PRO A 1 116 ? -3.218 -2.500 11.275 1.00 81.44 116 PRO A CA 1
ATOM 907 C C . PRO A 1 116 ? -4.026 -3.793 11.301 1.00 81.44 116 PRO A C 1
ATOM 909 O O . PRO A 1 116 ? -3.737 -4.753 10.583 1.00 81.44 116 PRO A O 1
ATOM 912 N N . ASN A 1 117 ? -5.077 -3.790 12.111 1.00 84.12 117 ASN A N 1
ATOM 913 C CA . ASN A 1 117 ? -6.027 -4.883 12.208 1.00 84.12 117 ASN A CA 1
ATOM 914 C C . ASN A 1 117 ? -7.440 -4.304 12.258 1.00 84.12 117 ASN A C 1
ATOM 916 O O . ASN A 1 117 ? -7.745 -3.495 13.129 1.00 84.12 117 ASN A O 1
ATOM 920 N N . ILE A 1 118 ? -8.323 -4.758 11.368 1.00 86.69 118 ILE A N 1
ATOM 921 C CA . ILE A 1 118 ? -9.722 -4.311 11.331 1.00 86.69 118 ILE A CA 1
ATOM 922 C C . ILE A 1 118 ? -10.454 -4.536 12.664 1.00 86.69 118 ILE A C 1
ATOM 924 O O . ILE A 1 118 ? -11.340 -3.758 13.012 1.00 86.69 118 ILE A O 1
ATOM 928 N N . LEU A 1 119 ? -10.042 -5.538 13.455 1.00 87.38 119 LEU A N 1
ATOM 929 C CA . LEU A 1 119 ? -10.567 -5.772 14.803 1.00 87.38 119 LEU A CA 1
ATOM 930 C C . LEU A 1 119 ? -10.318 -4.590 15.748 1.00 87.38 119 LEU A C 1
ATOM 932 O O . LEU A 1 119 ? -11.124 -4.365 16.643 1.00 87.38 119 LEU A O 1
ATOM 936 N N . HIS A 1 120 ? -9.255 -3.800 15.546 1.00 89.25 120 HIS A N 1
ATOM 937 C CA . HIS A 1 120 ? -8.994 -2.589 16.339 1.00 89.25 120 HIS A CA 1
ATOM 938 C C . HIS A 1 120 ? -10.094 -1.537 16.175 1.00 89.25 120 HIS A C 1
ATOM 940 O O . HIS A 1 120 ? -10.313 -0.756 17.096 1.00 89.25 120 HIS A O 1
ATOM 946 N N . CYS A 1 121 ? -10.794 -1.545 15.041 1.00 89.19 121 CYS A N 1
ATOM 947 C CA . CYS A 1 121 ? -11.809 -0.557 14.678 1.00 89.19 121 CYS A CA 1
ATOM 948 C C . CYS A 1 121 ? -13.231 -1.125 14.683 1.00 89.19 121 CYS A C 1
ATOM 950 O O . CYS A 1 121 ? -14.171 -0.445 14.274 1.00 89.19 121 CYS A O 1
ATOM 952 N N . LEU A 1 122 ? -13.406 -2.391 15.079 1.00 88.56 122 LEU A N 1
ATOM 953 C CA . LEU A 1 122 ? -14.677 -3.094 14.914 1.00 88.56 122 LEU A CA 1
ATOM 954 C C . LEU A 1 122 ? -15.789 -2.501 15.786 1.00 88.56 122 LEU A C 1
ATOM 956 O O . LEU A 1 122 ? -16.940 -2.472 15.361 1.00 88.56 122 LEU A O 1
ATOM 960 N N . ARG A 1 123 ? -15.452 -1.977 16.970 1.00 89.44 123 ARG A N 1
ATOM 961 C CA . ARG A 1 123 ? -16.417 -1.267 17.818 1.00 89.44 123 ARG A CA 1
ATOM 962 C C . ARG A 1 123 ? -16.916 -0.002 17.124 1.00 89.44 123 ARG A C 1
ATOM 964 O O . ARG A 1 123 ? -18.120 0.186 17.004 1.00 89.44 123 ARG A O 1
ATOM 971 N N . GLU A 1 124 ? -16.000 0.855 16.686 1.00 87.12 124 GLU A N 1
ATOM 972 C CA . GLU A 1 124 ? -16.310 2.109 15.997 1.00 87.12 124 GLU A CA 1
ATOM 973 C C . GLU A 1 124 ? -17.137 1.824 14.734 1.00 87.12 124 GLU A C 1
ATOM 975 O O . GLU A 1 124 ? -18.186 2.428 14.523 1.00 87.12 124 GLU A O 1
ATOM 980 N N . LEU A 1 125 ? -16.749 0.800 13.968 1.00 86.94 125 LEU A N 1
ATOM 981 C CA . LEU A 1 125 ? -17.515 0.309 12.824 1.00 86.94 125 LEU A CA 1
ATOM 982 C C . LEU A 1 125 ? -18.924 -0.144 13.200 1.00 86.94 125 LEU A C 1
ATOM 984 O O . LEU A 1 125 ? -19.864 0.166 12.475 1.00 86.94 125 LEU A O 1
ATOM 988 N N . CYS A 1 126 ? -19.091 -0.873 14.301 1.00 86.56 126 CYS A N 1
ATOM 989 C CA . CYS A 1 126 ? -20.396 -1.337 14.759 1.00 86.56 126 CYS A CA 1
ATOM 990 C C . CYS A 1 126 ? -21.311 -0.203 15.209 1.00 86.56 126 CYS A C 1
ATOM 992 O O . CYS A 1 126 ? -22.486 -0.205 14.846 1.00 86.56 126 CYS A O 1
ATOM 994 N N . VAL A 1 127 ? -20.769 0.776 15.931 1.00 86.00 127 VAL A N 1
ATOM 995 C CA . VAL A 1 127 ? -21.525 1.943 16.399 1.00 86.00 127 VAL A CA 1
ATOM 996 C C . VAL A 1 127 ? -21.963 2.829 15.229 1.00 86.00 127 VAL A C 1
ATOM 998 O O . VAL A 1 127 ? -23.076 3.350 15.242 1.00 86.00 127 VAL A O 1
ATOM 1001 N N . GLU A 1 128 ? -21.114 2.999 14.215 1.00 82.12 128 GLU A N 1
ATOM 1002 C CA . GLU A 1 128 ? -21.334 4.011 13.174 1.00 82.12 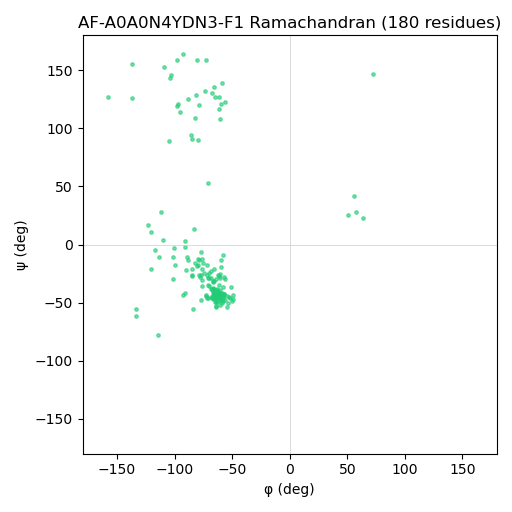128 GLU A CA 1
ATOM 1003 C C . GLU A 1 128 ? -21.896 3.462 11.858 1.00 82.12 128 GLU A C 1
ATOM 1005 O O . GLU A 1 128 ? -22.585 4.187 11.141 1.00 82.12 128 GLU A O 1
ATOM 1010 N N . SER A 1 129 ? -21.597 2.209 11.503 1.00 78.44 129 SER A N 1
ATOM 1011 C CA . SER A 1 129 ? -21.875 1.678 10.161 1.00 78.44 129 SER A CA 1
ATOM 1012 C C . SER A 1 129 ? -22.537 0.299 10.172 1.00 78.44 129 SER A C 1
ATOM 1014 O O . SER A 1 129 ? -23.613 0.122 9.600 1.00 78.44 129 SER A O 1
ATOM 1016 N N . LEU A 1 130 ? -21.923 -0.685 10.830 1.00 80.94 130 LEU A N 1
ATOM 1017 C CA . LEU A 1 130 ? -22.307 -2.093 10.728 1.00 80.94 130 LEU A CA 1
ATOM 1018 C C . LEU A 1 130 ? -23.544 -2.449 11.559 1.00 80.94 130 LEU A C 1
ATOM 1020 O O . LEU A 1 130 ? -24.272 -3.363 11.173 1.00 80.94 130 LEU A O 1
ATOM 1024 N N . GLY A 1 131 ? -23.834 -1.725 12.645 1.00 72.38 131 GLY A N 1
ATOM 1025 C CA . GLY A 1 131 ? -24.988 -2.006 13.506 1.00 72.38 131 GLY A CA 1
ATOM 1026 C C . GLY A 1 131 ? -26.341 -1.901 12.793 1.00 72.38 131 GLY A C 1
ATOM 1027 O O . GLY A 1 131 ? -27.287 -2.579 13.173 1.00 72.38 131 GLY A O 1
ATOM 1028 N N . ALA A 1 132 ? -26.427 -1.112 11.717 1.00 74.50 132 ALA A N 1
ATOM 1029 C CA . ALA A 1 132 ? -27.634 -0.980 10.896 1.00 74.50 132 ALA A CA 1
ATOM 1030 C C . ALA A 1 132 ? -27.695 -1.980 9.723 1.00 74.50 132 ALA A C 1
ATOM 1032 O O . ALA A 1 132 ? -28.658 -1.971 8.953 1.00 74.50 132 ALA A O 1
ATOM 1033 N N . THR A 1 133 ? -26.667 -2.817 9.545 1.00 78.12 133 THR A N 1
ATOM 1034 C CA . THR A 1 133 ? -26.607 -3.793 8.449 1.00 78.12 133 THR A CA 1
ATOM 1035 C C . THR A 1 133 ? -27.062 -5.173 8.935 1.00 78.12 133 THR A C 1
ATOM 1037 O O . THR A 1 133 ? -26.418 -5.739 9.819 1.00 78.12 133 THR A O 1
ATOM 1040 N N . PRO A 1 134 ? -28.117 -5.778 8.350 1.00 81.12 134 PRO A N 1
ATOM 1041 C CA . PRO A 1 134 ? -28.650 -7.063 8.821 1.00 81.12 134 PRO A CA 1
ATOM 1042 C C . PRO A 1 134 ? -27.615 -8.199 8.855 1.00 81.12 134 PRO A C 1
ATOM 1044 O O . PRO A 1 134 ? -27.700 -9.118 9.664 1.00 81.12 134 PRO A O 1
ATOM 1047 N N . GLN A 1 135 ? -26.618 -8.149 7.969 1.00 80.81 135 GLN A N 1
ATOM 1048 C CA . GLN A 1 135 ? -25.571 -9.164 7.857 1.00 80.81 135 GLN A CA 1
ATOM 1049 C C . GLN A 1 135 ? -24.535 -9.090 8.989 1.00 80.81 135 GLN A C 1
ATOM 1051 O O . GLN A 1 135 ? -23.887 -10.099 9.269 1.00 80.81 135 GLN A O 1
ATOM 1056 N N . ALA A 1 136 ? -24.367 -7.924 9.620 1.00 82.31 136 ALA A N 1
ATOM 1057 C CA . ALA A 1 136 ? -23.389 -7.699 10.685 1.00 82.31 136 ALA A CA 1
ATOM 1058 C C . ALA A 1 136 ? -24.031 -7.337 12.035 1.00 82.31 136 ALA A C 1
ATOM 1060 O O . ALA A 1 136 ? -23.327 -7.282 13.040 1.00 82.31 136 ALA A O 1
ATOM 1061 N N . GLU A 1 137 ? -25.354 -7.162 12.086 1.00 82.69 137 GLU A N 1
ATOM 1062 C CA . GLU A 1 137 ? -26.109 -6.858 13.308 1.00 82.69 137 GLU A CA 1
ATOM 1063 C C . GLU A 1 137 ? -25.818 -7.870 14.426 1.00 82.69 137 GLU A C 1
ATOM 1065 O O . GLU A 1 137 ? -25.509 -7.488 15.553 1.00 82.69 137 GLU A O 1
ATOM 1070 N N . TRP A 1 138 ? -25.812 -9.167 14.097 1.00 86.81 138 TRP A N 1
ATOM 1071 C CA . TRP A 1 138 ? -25.501 -10.231 15.056 1.00 86.81 138 TRP A CA 1
ATOM 1072 C C . TRP A 1 138 ? -24.083 -10.116 15.634 1.00 86.81 138 TRP A C 1
ATOM 1074 O O . TRP A 1 138 ? -23.873 -10.438 16.799 1.00 86.81 138 TRP A O 1
ATOM 1084 N N . LEU A 1 139 ? -23.112 -9.661 14.835 1.00 85.69 139 LEU A N 1
ATOM 1085 C CA . LEU A 1 139 ? -21.728 -9.484 15.266 1.00 85.69 139 LEU A CA 1
ATOM 1086 C C . LEU A 1 139 ? -21.621 -8.272 16.190 1.00 85.69 139 LEU A C 1
ATOM 1088 O O . LEU A 1 139 ? -20.999 -8.356 17.245 1.00 85.69 139 LEU A O 1
ATOM 1092 N N . CYS A 1 140 ? -22.264 -7.166 15.819 1.00 88.06 140 CYS A N 1
ATOM 1093 C CA . CYS A 1 140 ? -22.264 -5.949 16.619 1.00 88.06 140 CYS A CA 1
ATOM 1094 C C . CYS A 1 140 ? -23.002 -6.121 17.951 1.00 88.06 140 CYS A C 1
ATOM 1096 O O . CYS A 1 140 ? -22.564 -5.560 18.948 1.00 88.06 140 CYS A O 1
ATOM 1098 N N . ALA A 1 141 ? -24.030 -6.973 18.009 1.00 87.31 141 ALA A N 1
ATOM 1099 C CA . ALA A 1 141 ? -24.719 -7.321 19.253 1.00 87.31 141 ALA A CA 1
ATOM 1100 C C . ALA A 1 141 ? -23.840 -8.091 20.262 1.00 87.31 141 ALA A C 1
ATOM 1102 O O . ALA A 1 141 ? -24.152 -8.117 21.452 1.00 87.31 141 ALA A O 1
ATOM 1103 N N . LEU A 1 142 ? -22.7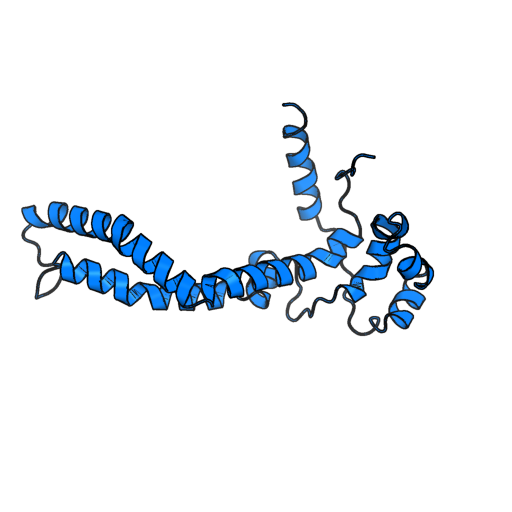55 -8.733 19.809 1.00 89.44 142 LEU A N 1
ATOM 1104 C CA . LEU A 1 142 ? -21.805 -9.433 20.685 1.00 89.44 142 LEU A CA 1
ATOM 1105 C C . LEU A 1 142 ? -20.743 -8.499 21.269 1.00 89.44 142 LEU A C 1
ATOM 1107 O O . LEU A 1 142 ? -20.106 -8.849 22.264 1.00 89.44 142 LEU A O 1
ATOM 1111 N N . ILE A 1 143 ? -20.516 -7.343 20.644 1.00 88.50 143 ILE A N 1
ATOM 1112 C CA . ILE A 1 143 ? -19.455 -6.422 21.036 1.00 88.50 143 ILE A CA 1
ATOM 1113 C C . ILE A 1 143 ? -20.002 -5.475 22.105 1.00 88.50 143 ILE A C 1
ATOM 1115 O O . ILE A 1 143 ? -20.999 -4.800 21.869 1.00 88.50 143 ILE A O 1
ATOM 1119 N N . PRO A 1 144 ? -19.356 -5.382 23.277 1.00 88.88 144 PRO A N 1
ATOM 1120 C CA . PRO A 1 144 ? -19.763 -4.436 24.308 1.00 88.88 144 PRO A CA 1
ATOM 1121 C C . PRO A 1 144 ? -19.729 -2.982 23.812 1.00 88.88 144 PRO A C 1
ATOM 1123 O O . PRO A 1 144 ? -18.755 -2.551 23.201 1.00 88.88 144 PRO A O 1
ATOM 1126 N N . ASP A 1 145 ? -20.733 -2.179 24.170 1.00 80.06 145 ASP A N 1
ATOM 1127 C CA . ASP A 1 145 ? -20.796 -0.766 23.749 1.00 80.06 145 ASP A CA 1
ATOM 1128 C C . ASP A 1 145 ? -19.708 0.115 24.394 1.00 80.06 145 ASP A C 1
ATOM 1130 O O . ASP A 1 145 ? -19.321 1.170 23.870 1.00 80.06 145 ASP A O 1
ATOM 1134 N N . THR A 1 146 ? -19.179 -0.315 25.543 1.00 87.25 146 THR A N 1
ATOM 1135 C CA . THR A 1 146 ? -18.156 0.430 26.287 1.00 87.25 146 THR A CA 1
ATOM 1136 C C . THR A 1 146 ? -16.756 0.194 25.700 1.00 87.25 146 THR A C 1
ATOM 1138 O O . THR A 1 146 ? -16.350 -0.961 25.563 1.00 87.25 146 THR A O 1
ATOM 1141 N N . PRO A 1 147 ? -15.973 1.254 25.396 1.00 85.56 147 PRO A N 1
ATOM 1142 C CA . PRO A 1 147 ? -14.677 1.123 24.719 1.00 85.56 147 PRO A CA 1
ATOM 1143 C C . PRO A 1 147 ? -13.706 0.154 25.404 1.00 85.56 147 PRO A C 1
ATOM 1145 O O . PRO A 1 147 ? -13.213 -0.774 24.776 1.00 85.56 147 PRO A O 1
ATOM 1148 N N . ALA A 1 148 ? -13.493 0.309 26.715 1.00 87.94 148 ALA A N 1
ATOM 1149 C CA . ALA A 1 148 ? -12.523 -0.501 27.452 1.00 87.94 148 ALA A CA 1
ATOM 1150 C C . ALA A 1 148 ? -12.882 -1.998 27.473 1.00 87.94 148 ALA A C 1
ATOM 1152 O O . ALA A 1 148 ? -12.001 -2.847 27.358 1.00 87.94 148 ALA A O 1
ATOM 1153 N N . VAL A 1 149 ? -14.172 -2.327 27.598 1.00 91.06 149 VAL A N 1
ATOM 1154 C CA . VAL A 1 149 ? -14.634 -3.722 27.630 1.00 91.06 149 VAL A CA 1
ATOM 1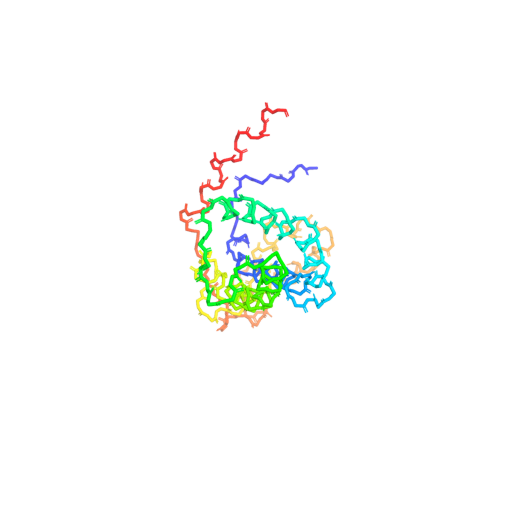155 C C . VAL A 1 149 ? -14.626 -4.318 26.224 1.00 91.06 149 VAL A C 1
ATOM 1157 O O . VAL A 1 149 ? -14.267 -5.481 26.066 1.00 91.06 149 VAL A O 1
ATOM 1160 N N . ALA A 1 150 ? -14.950 -3.527 25.198 1.00 88.81 150 ALA A N 1
ATOM 1161 C CA . ALA A 1 150 ? -14.836 -3.949 23.806 1.00 88.81 150 ALA A CA 1
ATOM 1162 C C . ALA A 1 150 ? -13.388 -4.269 23.427 1.00 88.81 150 ALA A C 1
ATOM 1164 O O . ALA A 1 150 ? -13.120 -5.321 22.852 1.00 88.81 150 ALA A O 1
ATOM 1165 N N . ASP A 1 151 ? -12.442 -3.405 23.799 1.00 90.06 151 ASP A N 1
ATOM 1166 C CA . ASP A 1 151 ? -11.030 -3.604 23.475 1.00 90.06 151 ASP A CA 1
ATOM 1167 C C . ASP A 1 151 ? -10.447 -4.834 24.195 1.00 90.06 151 ASP A C 1
ATOM 1169 O O . ASP A 1 151 ? -9.575 -5.522 23.655 1.00 90.06 151 ASP A O 1
ATOM 1173 N N . GLN A 1 152 ? -10.956 -5.150 25.391 1.00 91.19 152 GLN A N 1
ATOM 1174 C CA . GLN A 1 152 ? -10.638 -6.389 26.098 1.00 91.19 152 GLN A CA 1
ATOM 1175 C C . GLN A 1 152 ? -11.284 -7.613 25.430 1.00 91.19 152 GLN A C 1
ATOM 1177 O O . GLN A 1 152 ? -10.605 -8.617 25.221 1.00 91.19 152 GLN A O 1
ATOM 1182 N N . PHE A 1 153 ? -12.569 -7.532 25.066 1.00 91.38 153 PHE A N 1
ATOM 1183 C CA . PHE A 1 153 ? -13.308 -8.605 24.391 1.00 91.38 153 PHE A CA 1
ATOM 1184 C C . PHE A 1 153 ? -12.672 -8.982 23.048 1.00 91.38 153 PHE A C 1
ATOM 1186 O O . PHE A 1 153 ? -12.498 -10.160 22.747 1.00 91.38 153 PHE A O 1
ATOM 1193 N N . LEU A 1 154 ? -12.264 -7.980 22.270 1.00 90.00 154 LEU A N 1
ATOM 1194 C CA . LEU A 1 154 ? -11.596 -8.156 20.981 1.00 90.00 154 LEU A CA 1
ATOM 1195 C C . LEU A 1 154 ? -10.115 -8.548 21.130 1.00 90.00 154 LEU A C 1
ATOM 1197 O O . LEU A 1 154 ? -9.469 -8.868 20.134 1.00 90.00 154 LEU A O 1
ATOM 1201 N N . ASN A 1 155 ? -9.576 -8.547 22.356 1.00 91.50 155 ASN A N 1
ATOM 1202 C CA . ASN A 1 155 ? -8.166 -8.791 22.665 1.00 91.50 155 ASN A CA 1
ATOM 1203 C C . ASN A 1 155 ? -7.210 -7.838 21.918 1.00 91.50 155 ASN A C 1
ATOM 1205 O O . ASN A 1 155 ? -6.166 -8.234 21.396 1.00 91.50 155 ASN A O 1
ATOM 1209 N N . VAL A 1 156 ? -7.582 -6.559 21.856 1.00 89.06 156 VAL A N 1
ATOM 1210 C CA . VAL A 1 156 ? -6.844 -5.526 21.114 1.00 89.06 156 VAL A CA 1
ATOM 1211 C C . VAL A 1 156 ? -6.227 -4.466 22.015 1.00 89.06 156 VAL A C 1
ATOM 1213 O O . VAL A 1 156 ? -5.377 -3.718 21.555 1.00 89.06 156 VAL A O 1
ATOM 1216 N N . GLN A 1 157 ? -6.574 -4.423 23.302 1.00 86.25 157 GLN A N 1
ATOM 1217 C CA . GLN A 1 157 ? -6.154 -3.368 24.234 1.00 86.25 157 GLN A CA 1
ATOM 1218 C C . GLN A 1 157 ? -4.637 -3.091 24.253 1.00 86.25 157 GLN A C 1
ATOM 1220 O O . GLN A 1 157 ? -4.222 -1.943 24.371 1.00 86.25 157 GLN A O 1
ATOM 1225 N N . ALA A 1 158 ? -3.800 -4.125 24.120 1.00 85.31 158 ALA A N 1
ATOM 1226 C CA . ALA A 1 158 ? -2.341 -3.975 24.130 1.00 85.31 158 ALA A CA 1
ATOM 1227 C C . ALA A 1 158 ? -1.748 -3.493 22.791 1.00 85.31 158 ALA A C 1
ATOM 1229 O O . ALA A 1 158 ? -0.597 -3.064 22.751 1.00 85.31 158 ALA A O 1
ATOM 1230 N N . THR A 1 159 ? -2.499 -3.609 21.693 1.00 85.88 159 THR A N 1
ATOM 1231 C CA . THR A 1 159 ? -2.001 -3.377 20.324 1.00 85.88 159 THR A CA 1
ATOM 1232 C C . THR A 1 159 ? -2.741 -2.265 19.586 1.00 85.88 159 THR A C 1
ATOM 1234 O O . THR A 1 159 ? -2.185 -1.698 18.647 1.00 85.88 159 THR A O 1
ATOM 1237 N N . LYS A 1 160 ? -3.961 -1.922 20.014 1.00 85.00 160 LYS A N 1
ATOM 1238 C CA . LYS A 1 160 ? -4.784 -0.867 19.428 1.00 85.00 160 LYS A CA 1
ATOM 1239 C C . LYS A 1 160 ? -4.117 0.487 19.630 1.00 85.00 160 LYS A C 1
ATOM 1241 O O . LYS A 1 160 ? -3.786 0.886 20.747 1.00 85.00 160 LYS A O 1
ATOM 1246 N N . ARG A 1 161 ? -3.955 1.214 18.529 1.00 83.94 161 ARG A N 1
ATOM 1247 C CA . ARG A 1 161 ? -3.526 2.613 18.527 1.00 83.94 161 ARG A CA 1
ATOM 1248 C C . ARG A 1 161 ? -4.758 3.495 18.407 1.00 83.94 161 ARG A C 1
ATOM 1250 O O . ARG A 1 161 ? -5.486 3.411 17.424 1.00 83.94 161 ARG A O 1
ATOM 1257 N N . TYR A 1 162 ? -4.997 4.336 19.409 1.00 83.69 162 TYR A N 1
ATOM 1258 C CA . TYR A 1 162 ? -6.073 5.319 19.335 1.00 83.69 162 TYR A CA 1
ATOM 1259 C C . TYR A 1 162 ? -5.622 6.491 18.479 1.00 83.69 162 TYR A C 1
ATOM 1261 O O . TYR A 1 162 ? -4.640 7.165 18.793 1.00 83.69 162 TYR A O 1
ATOM 1269 N N . LYS A 1 163 ? -6.362 6.725 17.401 1.00 84.56 163 LYS A N 1
ATOM 1270 C CA . LYS A 1 163 ? -6.130 7.832 16.482 1.00 84.56 163 LYS A CA 1
ATOM 1271 C C . LYS A 1 163 ? -7.156 8.918 16.728 1.00 84.56 163 LYS A C 1
ATOM 1273 O O . LYS A 1 163 ? -8.308 8.643 17.044 1.00 84.56 163 LYS A O 1
ATOM 1278 N N . SER A 1 164 ? -6.714 10.158 16.593 1.00 83.75 164 SER A N 1
ATOM 1279 C CA . SER A 1 164 ? -7.577 11.326 16.661 1.00 83.75 164 SER A CA 1
ATOM 1280 C C . SER A 1 164 ? -7.720 11.952 15.283 1.00 83.75 164 SER A C 1
ATOM 1282 O O . SER A 1 164 ? -6.833 11.860 14.428 1.00 83.75 164 SER A O 1
ATOM 1284 N N . ARG A 1 165 ? -8.854 12.619 15.068 1.00 83.69 165 ARG A N 1
ATOM 1285 C CA . ARG A 1 165 ? -9.100 13.387 13.851 1.00 83.69 165 ARG A CA 1
ATOM 1286 C C . ARG A 1 165 ? -8.027 14.477 13.710 1.00 83.69 165 ARG A C 1
ATOM 1288 O O . ARG A 1 165 ? -7.858 15.322 14.583 1.00 83.69 165 ARG A O 1
ATOM 1295 N N . LYS A 1 166 ? -7.279 14.436 12.606 1.00 82.25 166 LYS A N 1
ATOM 1296 C CA . LYS A 1 166 ? -6.285 15.441 12.209 1.00 82.25 166 LYS A CA 1
ATOM 1297 C C . LYS A 1 166 ? -6.862 16.430 11.181 1.00 82.25 166 LYS A C 1
ATOM 1299 O O . LYS A 1 166 ? -7.764 16.054 10.438 1.00 82.25 166 LYS A O 1
ATOM 1304 N N . PRO A 1 167 ? -6.274 17.635 11.029 1.00 78.94 167 PRO A N 1
ATOM 1305 C CA . PRO A 1 167 ? -6.779 18.667 10.111 1.00 78.94 167 PRO A CA 1
ATOM 1306 C C . PRO A 1 167 ? -6.844 18.282 8.623 1.00 78.94 167 PRO A C 1
ATOM 1308 O O . PRO A 1 167 ? -7.507 18.955 7.843 1.00 78.94 167 PRO A O 1
ATOM 1311 N N . TYR A 1 168 ? -6.117 17.247 8.178 1.00 75.19 168 TYR A N 1
ATOM 1312 C CA . TYR A 1 168 ? -6.194 16.800 6.781 1.00 75.19 168 TYR A CA 1
ATOM 1313 C C . TYR A 1 168 ? -7.468 16.010 6.474 1.00 75.19 168 TYR A C 1
ATOM 1315 O O . TYR A 1 168 ? -7.852 15.948 5.311 1.00 75.19 168 TYR A O 1
ATOM 1323 N N . HIS A 1 169 ? -8.133 15.443 7.484 1.00 74.56 169 HIS A N 1
ATOM 1324 C CA . HIS A 1 169 ? -9.443 14.820 7.314 1.00 74.56 169 HIS A CA 1
ATOM 1325 C C . HIS A 1 169 ? -10.458 15.863 6.825 1.00 74.56 169 HIS A C 1
ATOM 1327 O O . HIS A 1 169 ? -11.169 15.642 5.852 1.00 74.56 169 HIS A O 1
ATOM 1333 N N . ASP A 1 170 ? -10.412 17.066 7.392 1.00 71.12 170 ASP A N 1
ATOM 1334 C CA . ASP A 1 170 ? -11.371 18.139 7.102 1.00 71.12 170 ASP A CA 1
ATOM 1335 C C . ASP A 1 170 ? -11.191 18.757 5.703 1.00 71.12 170 ASP A C 1
ATOM 1337 O O . ASP A 1 170 ? -12.094 19.395 5.168 1.00 71.12 170 ASP A O 1
ATOM 1341 N N . LYS A 1 171 ? -10.030 18.553 5.065 1.00 65.81 171 LYS A N 1
ATOM 1342 C CA . LYS A 1 171 ? -9.767 19.066 3.709 1.00 65.81 171 LYS A CA 1
ATOM 1343 C C . LYS A 1 171 ? -10.571 18.340 2.627 1.00 65.81 171 LYS A C 1
ATOM 1345 O O . LYS A 1 171 ? -10.876 18.948 1.603 1.00 65.81 171 LYS A O 1
ATOM 1350 N N . TYR A 1 172 ? -10.919 17.071 2.844 1.00 51.78 172 TYR A N 1
ATOM 1351 C CA . TYR A 1 172 ? -11.711 16.286 1.889 1.00 51.78 172 TYR A CA 1
ATOM 1352 C C . TYR A 1 172 ? -13.203 16.645 1.929 1.00 51.78 172 TYR A C 1
ATOM 1354 O O . TYR A 1 172 ? -13.886 16.539 0.915 1.00 51.78 172 TYR A O 1
ATOM 1362 N N . GLU A 1 173 ? -13.702 17.141 3.064 1.00 49.69 173 GLU A N 1
ATOM 1363 C CA . GLU A 1 173 ? -15.092 17.606 3.195 1.00 49.69 173 GLU A CA 1
ATOM 1364 C C . GLU A 1 173 ? -15.349 18.907 2.411 1.00 49.69 173 GLU A C 1
ATOM 1366 O O . GLU A 1 173 ? -16.470 19.155 1.983 1.00 49.69 173 GLU A O 1
ATOM 1371 N N . LEU A 1 174 ? -14.311 19.715 2.160 1.00 50.78 174 LEU A N 1
ATOM 1372 C CA . LEU A 1 174 ? -14.417 20.973 1.405 1.00 50.78 174 LEU A CA 1
ATOM 1373 C C . LEU A 1 174 ? -14.443 20.784 -0.119 1.00 50.78 174 LEU A C 1
ATOM 1375 O O . LEU A 1 174 ? -14.835 21.699 -0.836 1.00 50.78 174 LEU A O 1
ATOM 1379 N N . THR A 1 175 ? -14.005 19.628 -0.624 1.00 48.34 175 THR A N 1
ATOM 1380 C CA . THR A 1 175 ? -13.943 19.336 -2.070 1.00 48.34 175 THR A CA 1
ATOM 1381 C C . THR A 1 175 ? -15.126 18.502 -2.563 1.00 48.34 175 THR A C 1
ATOM 1383 O O . THR A 1 175 ? -15.414 18.500 -3.756 1.00 48.34 175 THR A O 1
ATOM 1386 N N . SER A 1 176 ? -15.866 17.832 -1.672 1.00 46.34 176 SER A N 1
ATOM 1387 C CA . SER A 1 176 ? -17.057 17.053 -2.046 1.00 46.34 176 SER A CA 1
ATOM 1388 C C . SER A 1 176 ? -18.312 17.902 -2.276 1.00 46.34 176 SER A C 1
ATOM 1390 O O . SER A 1 176 ? -19.267 17.412 -2.870 1.00 46.34 176 SER A O 1
ATOM 1392 N N . THR A 1 177 ? -18.320 19.180 -1.882 1.00 41.91 177 THR A N 1
ATOM 1393 C CA . THR A 1 177 ? -19.440 20.097 -2.158 1.00 41.91 177 THR A CA 1
ATOM 1394 C C . THR A 1 177 ? -19.505 20.607 -3.599 1.00 41.91 177 THR A C 1
ATOM 1396 O O . THR A 1 177 ? -20.532 21.160 -3.970 1.00 41.91 177 THR A O 1
ATOM 1399 N N . GLU A 1 178 ? -18.469 20.418 -4.425 1.00 40.00 178 GLU A N 1
ATOM 1400 C CA . GLU A 1 178 ? -18.499 20.846 -5.839 1.00 40.00 178 GLU A CA 1
ATOM 1401 C C . GLU A 1 178 ? -19.073 19.786 -6.797 1.00 40.00 178 GLU A C 1
ATOM 1403 O O . GLU A 1 178 ? -19.402 20.109 -7.935 1.00 40.00 178 GLU A O 1
ATOM 1408 N N . HIS A 1 179 ? -19.232 18.530 -6.362 1.00 39.25 179 HIS A N 1
ATOM 1409 C CA . HIS A 1 179 ? -19.681 17.434 -7.235 1.00 39.25 179 HIS A CA 1
ATOM 1410 C C . HIS A 1 179 ? -21.166 17.054 -7.103 1.00 39.25 179 HIS A C 1
ATOM 1412 O O . HIS A 1 179 ? -21.631 16.222 -7.876 1.00 39.25 179 HIS A O 1
ATOM 1418 N N . ASP A 1 180 ? -21.916 17.682 -6.192 1.00 38.91 180 ASP A N 1
ATOM 1419 C CA . ASP A 1 180 ? -23.361 17.445 -6.015 1.00 38.91 180 ASP A CA 1
ATOM 1420 C C . ASP A 1 180 ? -24.251 18.397 -6.865 1.00 38.91 180 ASP A C 1
ATOM 1422 O O . ASP A 1 180 ? -25.475 18.321 -6.771 1.00 38.91 180 ASP A O 1
ATOM 1426 N N . GLU A 1 181 ? -23.679 19.278 -7.706 1.00 33.38 181 GLU A N 1
ATOM 1427 C CA . GLU A 1 181 ? -24.427 20.228 -8.567 1.00 33.38 181 GLU A CA 1
ATOM 1428 C C . GLU A 1 181 ? -24.350 19.951 -10.091 1.00 33.38 181 GLU A C 1
ATOM 1430 O O . GLU A 1 181 ? -24.494 20.876 -10.894 1.00 33.38 181 GLU A O 1
ATOM 1435 N N . LEU A 1 182 ? -24.164 18.696 -10.528 1.00 32.06 182 LEU A N 1
ATOM 1436 C CA . LEU A 1 182 ? -24.242 18.317 -11.955 1.00 32.06 182 LEU A CA 1
ATOM 1437 C C . LEU A 1 182 ? -25.253 17.200 -12.233 1.00 32.06 182 LEU A C 1
ATOM 1439 O O . LEU A 1 182 ? -25.113 16.106 -11.644 1.00 32.06 182 LEU A O 1
#

Organism: Nippostrongylus brasiliensis (NCBI:txid27835)

Mean predicted aligned error: 12.55 Å

Secondary structure (DSSP, 8-state):
------S--HHHHHHHHHHHHHHHHHHIIIIIS-HHHHHHHHHHHIIIIIHHHHHHHHHHHGGGT--SSTT---HHHHHHHHHHHHHHHHHHHHHHT-HHHIIIIIS--SPTT----GGGGHHHHHHHTGGG-TTTHHHHTTS-SSHHHHHHHTT-TTTPPPP---TTHHHHHTTGGGSS--

Solvent-accessible surface area (backbone atoms only — not comparable to full-atom values): 10676 Å² total; per-residue (Å²): 131,83,84,77,91,78,67,94,46,71,30,56,62,52,37,43,31,38,51,42,38,53,54,36,46,51,50,38,56,70,36,74,67,28,68,65,49,45,49,51,52,50,52,50,40,48,72,46,57,44,43,51,53,28,52,52,50,44,63,67,42,60,84,65,77,64,57,90,40,105,80,46,76,43,53,67,54,43,48,48,51,58,59,69,46,46,63,56,53,51,54,52,48,50,61,56,57,30,32,77,51,31,30,25,69,75,71,56,56,26,59,88,89,62,80,68,51,70,73,64,28,43,63,44,31,23,78,76,58,36,50,81,33,84,91,38,29,72,60,38,72,70,49,53,90,50,67,75,59,26,28,54,73,68,70,28,65,93,74,53,78,90,71,76,94,53,79,71,65,60,57,56,66,69,60,59,72,74,69,79,81,122

Foldseek 3Di:
DDDPPQDCFQLNLQCLLVVLLVVLVCCCVVALPPPVNLVVVLVVCLVPVQLVVLVVVCVVCVVVVDQPDPVRCHSVNSSVVVSVCSNVVSVVCSVCSNSLNCSCPVVVSDPRPQDRDSLLSVLSCCVPPQCPPPVCVVVSVVADNDPVRNCVVSVNVVRRDRGDDDPVSVVVSVVVVVPVPD

Sequence (182 aa):
MPFSAKNITDAVVCLECTACMTVTNVIQHGFLLDPTVVANVLSFLRSSLFHNTCAELCLVWQPLNLTLFPNGFTYDGCMNYLTDIYPNVIAIATEILRPERFCSLELKWCELNETPNILHCLRELCVESLGATPQAEWLCALIPDTPAVADQFLNVQATKRYKSRKPYHDKYELTSTEHDEL

=== Feature glossary ===
The record interleaves many kinds of information about one protein. Here is each kind framed as the question it answers.

Q: Are the domains correctly placed relative to each other?
A: Predicted aligned error is AlphaFold's pairwise confidence. Unlike pLDDT (per-residue), PAE is per-residue-pair and captures whether two parts of the structure are correctly placed relative to each other. Units are ångströms of expected positional error.

Q: Which residues are in helices, strands, or loops?
A: Eight-state secondary structure (DSSP): H is the canonical α-helix, G the tighter 3₁₀-helix, I the wider π-helix; E/B are β-structure, T and S are turns and bends, and '-' is everything else. DSSP derives these from the pattern of main-chain N–H···O=C hydrogen bonds, not from the sequence.

Q: What if only a Cα trace is available?
A: P-SEA three-state annotation labels each residue as helix, strand, or coil based purely on the geometry of the Cα trace. It serves as a fallback when the full backbone (and thus DSSP) is unavailable.

Q: What are the backbone torsion angles?
A: φ (phi) and ψ (psi) are the two rotatable backbone dihedrals per residue: φ is the C(i-1)–N–Cα–C torsion, ψ is the N–Cα–C–N(i+1) torsion, both in degrees on (−180°, 180°]. α-helical residues cluster near (−60°, −45°); β-strand residues near (−120°, +130°). A Ramachandran plot is simply a scatter of (φ, ψ) for every residue.

Q: What known structures does this most resemble?
A: Structural nearest neighbors (via Foldseek easy-search vs the PDB). Reported per hit: target PDB id, E-value, and alignment TM-score. A TM-score above ~0.5 is the conventional threshold for 'same fold'.

Q: What family and function is it annotated with?
A: Database cross-references. InterPro integrates a dozen domain/family signature databases into unified entries with residue-range hits. GO terms attach function/process/location labels with evidence codes. CATH codes position the fold in a four-level structural taxonomy. Organism is the NCBI-taxonomy species name.

Q: Which residues are buried vs exposed?
A: Solvent accessibility: the surface area of each residue that a 1.4 Å water probe can touch, in Å². When only backbone atoms are present the absolute values are lower than full-atom SASA (side chains contribute most of the area) and are flagged as backbone-only.

Q: What do the diagnostic plots show?
A: Three diagnostic plots accompany the record. The Cα contact map visualizes the tertiary structure as a 2D adjacency matrix (8 Å cutoff, sequence-local contacts suppressed). The Ramachandran plot shows the distribution of backbone (φ, ψ) torsions, with points in the α and β basins reflecting secondary structure content. The PAE plot shows AlphaFold's inter-residue confidence as a color matrix.

Q: What is the amino-acid chain?
A: The amino-acid sequence is the protein's primary structure: the linear order of residues from the N-terminus to the C-terminus, written in one-letter code. Everything else here — the 3D coordinates, the secondary structure, the domain annotations — is ultimately a consequence of this string.

Q: What do the rendered images show?
A: The six renders are orthographic views along the three Cartesian axes in both directions. Representation (cartoon, sticks, or surface) and color scheme (sequence-rainbow or by-chain) vary across proteins so the training set covers all the common visualization conventions.

Q: Where is each backbone atom in 3D?
A: The mmCIF table is the protein's shape written out atom by atom. For each backbone N, Cα, C, and carbonyl O, it records an (x, y, z) coordinate triple in Å plus the residue type, chain letter, and residue number.

Q: How mobile is each atom in the crystal?
A: For experimental (PDB) structures, the B-factor (temperature factor) quantifies the positional spread of each atom in the crystal — a combination of thermal vibration and static disorder — in units of Å². High B-factors mark flexible loops or poorly resolved regions; low B-factors mark the rigid, well-ordered core.

Q: How big and how compact is the whole molecule?
A: Three whole-structure scalars: the radius of gyration (RMS distance of Cα from centroid, in Å), the count of Cα–Cα contacts (pairs closer than 8 Å and separated by more than four residues in sequence — i.e. tertiary, not 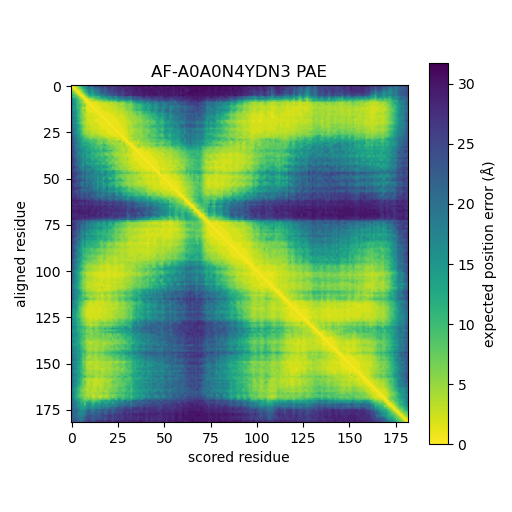local, contacts), and the bounding-box dimensions. Together they distinguish compact globular folds from extended fibres or disordered chains.

Q: What does the local fold look like, residue by residue?
A: A 3Di character summarizes, for each residue, the relative orientation of the Cα frame of its nearest spatial neighbor. Because it encodes fold topology rather than chemistry, 3Di alignments detect remote structural similarity that sequence alignment misses.

Q: How confident is the AlphaFold model at each residue?
A: For AlphaFold models, the B-factor field carries pLDDT — the model's own estimate of local accuracy on a 0–100 scale. Regions with pLDDT<50 should be treated as essentially unmodeled; they often correspond to intrinsically disordered segments.